Protein AF-A0A7R9Y0F3-F1 (afdb_monomer)

Organism: NCBI:txid156133

pLDDT: mean 78.37, std 24.11, range [32.94, 98.5]

Nearest PDB structures (foldseek):
  8glv-assembly1_Em  TM=6.074E-01  e=3.127E-03  Chlamydomonas reinhardtii
  8axj-assembly1_A  TM=8.998E-01  e=1.846E-02  Trypanosoma brucei brucei TREU927
  8c6j-assembly1_W  TM=9.358E-01  e=2.963E-02  Homo sapiens
  7sqc-assembly1_U1  TM=6.159E-01  e=7.160E-03  Chlamydomonas reinhardtii

Solvent-accessible surface area (backbone atoms only — not comparable to full-atom values): 17788 Å² total; per-residue (Å²): 136,86,56,50,92,68,49,73,68,56,51,45,63,70,47,21,74,41,62,81,57,34,72,45,78,48,71,80,53,28,80,76,38,75,47,55,86,80,46,45,67,59,45,41,61,51,26,41,44,31,45,31,41,70,85,44,70,43,95,69,50,65,48,73,64,24,51,52,29,36,50,51,40,28,74,76,70,70,43,27,40,16,30,44,25,62,35,78,51,51,63,65,62,38,37,63,72,54,40,53,57,50,53,63,35,48,57,54,45,78,30,30,32,43,31,44,58,53,58,15,68,28,55,71,43,86,63,38,68,38,53,51,46,44,59,31,79,66,44,46,27,51,64,92,38,74,58,50,72,66,58,38,54,52,15,41,52,52,50,50,52,53,51,50,52,51,50,54,52,51,52,51,53,51,52,54,51,51,51,51,53,59,56,53,61,66,72,68,75,73,73,72,86,73,87,71,81,82,78,87,74,88,80,79,83,86,87,83,90,81,83,91,84,85,87,86,82,88,71,94,74,82,91,82,78,84,87,78,81,91,80,88,80,87,86,88,82,89,82,89,79,89,80,88,80,88,85,86,88,81,88,83,89,79,90,84,82,89,79,88,82,90,80,84,87,81,91,82,81,88,85,82,87,81,88,86,82,87,135

Mean predicted aligned error: 14.89 Å

Foldseek 3Di:
DPQPPDDLVNVLVVCQLVQPAAEEECCPNHPVNVDCVVCVQVSCLQFVCHQYYNRDGRPRHQDPLLVVLQVVCCVQQVGGSSCLQADESAQSQAEQVNLVVNLVSNLSTLYAEYEHCHNYNNNVDPCPVLQSLCSNVNYQYYNNHGQDPVSNVVSVVVVVVVVVVVVVVVVVVVVVVVVVVVVVVVVPVPPDPPDDDDPDDDDDDDDDDDDDDDDDDDDDDDPDDDDDDDDDDDDDDDDDDDDDDDDDDDDDDDDDDDDDDDDDDDDDDDDDDDDDDDD

Radius of gyration: 31.55 Å; Cα contacts (8 Å, |Δi|>4): 255; chains: 1; bounding box: 70×78×97 Å

Secondary structure (DSSP, 8-state):
-------HHHHHHHHTT-TT--EE--TTTSGGGG-HHHHHHHHHHH-TT--EETTEEPSS---HHHHHHHHHHHHHH---GGGTTEEE-TTS---HHHHHHHHHHHTTS---EEE-STT-GGGGSTTHHHHHHHH-TT--EETTEEPPHHHHHHHHHHHHHHHHHHHHHHHHHHHHHHHHHHHHHHHTTT-----------------------------------------------------------------------------------------

Sequence (279 aa):
DNALACTPQELARALSGCAFLRVLNVRGAARWARHPSGYAPLLFALLPALDTIDGEANDRPLGADGWCAARYLHRNMRVSPNELAHLNLENKGIVGEDLFCVVCALTLLPVRSLRLRQGNPGAAIPAYRFHVIGTLLSLSSLDGRAVTADERANALRELESIRADARAFNARIAAKKEEIMAQGAGALGSSKPHGKKRRRMSMARLAGGIGSVMRRVSTPFVKARPKGTEGGLEPHAGGDSHGAKDGAPHSRASVGARGGAASASPLGEGGETRGWAQD

Structure (mmCIF, N/CA/C/O backbone):
data_AF-A0A7R9Y0F3-F1
#
_entry.id   AF-A0A7R9Y0F3-F1
#
loop_
_atom_site.group_PDB
_atom_site.id
_atom_site.type_symbol
_atom_site.label_atom_id
_atom_site.label_alt_id
_atom_site.label_comp_id
_atom_site.label_asym_id
_atom_site.label_entity_id
_atom_site.label_seq_id
_atom_site.pdbx_PDB_ins_code
_atom_site.Cartn_x
_atom_site.Cartn_y
_atom_site.Cartn_z
_atom_site.occupancy
_atom_site.B_iso_or_equiv
_atom_site.auth_seq_id
_atom_site.auth_comp_id
_atom_site.auth_asym_id
_atom_site.auth_atom_id
_atom_site.pdbx_PDB_model_num
ATOM 1 N N . ASP A 1 1 ? 12.613 -7.065 -38.215 1.00 56.72 1 ASP A N 1
ATOM 2 C CA . ASP A 1 1 ? 12.308 -5.757 -37.592 1.00 56.72 1 ASP A CA 1
ATOM 3 C C . ASP A 1 1 ? 10.901 -5.615 -37.003 1.00 56.72 1 ASP A C 1
ATOM 5 O O . ASP A 1 1 ? 10.352 -4.520 -36.998 1.00 56.72 1 ASP A O 1
ATOM 9 N N . ASN A 1 2 ? 10.339 -6.660 -36.385 1.00 54.62 2 ASN A N 1
ATOM 10 C CA . ASN A 1 2 ? 9.060 -6.552 -35.669 1.00 54.62 2 ASN A CA 1
ATOM 11 C C . ASN A 1 2 ? 9.306 -6.174 -34.204 1.00 54.62 2 ASN A C 1
ATOM 13 O O . ASN A 1 2 ? 9.081 -6.972 -33.299 1.00 54.62 2 ASN A O 1
ATOM 17 N N . ALA A 1 3 ? 9.840 -4.973 -33.971 1.00 67.88 3 ALA A N 1
ATOM 18 C CA . ALA A 1 3 ? 9.877 -4.425 -32.620 1.00 67.88 3 ALA A CA 1
ATOM 19 C C . ALA A 1 3 ? 8.432 -4.212 -32.151 1.00 67.88 3 ALA A C 1
ATOM 21 O O . ALA A 1 3 ? 7.637 -3.612 -32.875 1.00 67.88 3 ALA A O 1
ATOM 22 N N . LEU A 1 4 ? 8.094 -4.698 -30.955 1.00 66.94 4 LEU A N 1
ATOM 23 C CA . LEU A 1 4 ? 6.778 -4.468 -30.369 1.00 66.94 4 LEU A CA 1
ATOM 24 C C . LEU A 1 4 ? 6.520 -2.957 -30.305 1.00 66.94 4 LEU A C 1
ATOM 26 O O . LEU A 1 4 ? 7.306 -2.215 -29.715 1.00 66.94 4 LEU A O 1
ATOM 30 N N . ALA A 1 5 ? 5.400 -2.508 -30.874 1.00 86.50 5 ALA A N 1
ATOM 31 C CA . ALA A 1 5 ? 4.913 -1.129 -30.767 1.00 86.50 5 ALA A CA 1
ATOM 32 C C . ALA A 1 5 ? 4.332 -0.815 -29.369 1.00 86.50 5 ALA A C 1
ATOM 34 O O . ALA A 1 5 ? 3.522 0.090 -29.221 1.00 86.50 5 ALA A O 1
ATOM 35 N N . CYS A 1 6 ? 4.721 -1.594 -28.358 1.00 93.06 6 CYS A N 1
ATOM 36 C CA . CYS A 1 6 ? 4.239 -1.502 -26.990 1.00 93.06 6 CYS A CA 1
ATOM 37 C C . CYS A 1 6 ? 5.080 -0.480 -26.226 1.00 93.06 6 CYS A C 1
ATOM 39 O O . CYS A 1 6 ? 6.310 -0.531 -26.267 1.00 93.06 6 CYS A O 1
ATOM 41 N N . THR A 1 7 ? 4.431 0.438 -25.527 1.00 95.38 7 THR A N 1
ATOM 42 C CA . THR A 1 7 ? 5.055 1.380 -24.591 1.00 95.38 7 THR A CA 1
ATOM 43 C C . THR A 1 7 ? 5.369 0.701 -23.245 1.00 95.38 7 THR A C 1
ATOM 45 O O . THR A 1 7 ? 4.735 -0.297 -22.894 1.00 95.38 7 THR A O 1
ATOM 48 N N . PRO A 1 8 ? 6.302 1.229 -22.428 1.00 95.56 8 PRO A N 1
ATOM 49 C CA . PRO A 1 8 ? 6.553 0.696 -21.084 1.00 95.56 8 PRO A CA 1
ATOM 50 C C . PRO A 1 8 ? 5.294 0.628 -20.202 1.00 95.56 8 PRO A C 1
ATOM 52 O O . PRO A 1 8 ? 5.125 -0.304 -19.423 1.00 95.56 8 PRO A O 1
ATOM 55 N N . GLN A 1 9 ? 4.380 1.591 -20.340 1.00 96.00 9 GLN A N 1
ATOM 56 C CA . GLN A 1 9 ? 3.127 1.644 -19.586 1.00 96.00 9 GLN A CA 1
ATOM 57 C C . GLN A 1 9 ? 2.155 0.534 -20.002 1.00 96.00 9 GLN A C 1
ATOM 59 O O . GLN A 1 9 ? 1.486 -0.052 -19.152 1.00 96.00 9 GLN A O 1
ATOM 64 N N . GLU A 1 10 ? 2.071 0.235 -21.299 1.00 95.56 10 GLU A N 1
ATOM 65 C CA . GLU A 1 10 ? 1.267 -0.880 -21.809 1.00 95.56 10 GLU A CA 1
ATOM 66 C C . GLU A 1 10 ? 1.832 -2.222 -21.350 1.00 95.56 10 GLU A C 1
ATOM 68 O O . GLU A 1 10 ? 1.069 -3.086 -20.916 1.00 95.56 10 GLU A O 1
ATOM 73 N N . LEU A 1 11 ? 3.160 -2.366 -21.352 1.00 96.06 11 LEU A N 1
ATOM 74 C CA . LEU A 1 11 ? 3.820 -3.537 -20.790 1.00 96.06 11 LEU A CA 1
ATOM 75 C C . LEU A 1 11 ? 3.506 -3.681 -19.296 1.00 96.06 11 LEU A C 1
ATOM 77 O O . LEU A 1 11 ? 3.102 -4.755 -18.861 1.00 96.06 11 LEU A O 1
ATOM 81 N N . ALA A 1 12 ? 3.644 -2.611 -18.510 1.00 96.50 12 ALA A N 1
ATOM 82 C CA . ALA A 1 12 ? 3.329 -2.646 -17.085 1.00 96.50 12 ALA A CA 1
ATOM 83 C C . ALA A 1 12 ? 1.870 -3.045 -16.833 1.00 96.50 12 ALA A C 1
ATOM 85 O O . ALA A 1 12 ? 1.594 -3.874 -15.972 1.00 96.50 12 ALA A O 1
ATOM 86 N N . ARG A 1 13 ? 0.932 -2.527 -17.634 1.00 95.81 13 ARG A N 1
ATOM 87 C CA . ARG A 1 13 ? -0.478 -2.925 -17.564 1.00 95.81 13 ARG A CA 1
ATOM 88 C C . ARG A 1 13 ? -0.677 -4.409 -17.885 1.00 95.81 13 ARG A C 1
ATOM 90 O O . ARG A 1 13 ? -1.482 -5.058 -17.231 1.00 95.81 13 ARG A O 1
ATOM 97 N N . ALA A 1 14 ? 0.041 -4.950 -18.867 1.00 95.94 14 ALA A N 1
ATOM 98 C CA . ALA A 1 14 ? -0.033 -6.373 -19.198 1.00 95.94 14 ALA A CA 1
ATOM 99 C C . ALA A 1 14 ? 0.555 -7.263 -18.087 1.00 95.94 14 ALA A C 1
ATOM 101 O O . ALA A 1 14 ? 0.064 -8.364 -17.850 1.00 95.94 14 ALA A O 1
ATOM 102 N N . LEU A 1 15 ? 1.586 -6.780 -17.389 1.00 96.50 15 LEU A N 1
ATOM 103 C CA . LEU A 1 15 ? 2.290 -7.518 -16.339 1.00 96.50 15 LEU A CA 1
ATOM 104 C C . LEU A 1 15 ? 1.708 -7.314 -14.934 1.00 96.50 15 LEU A C 1
ATOM 106 O O . LEU A 1 15 ? 2.077 -8.051 -14.017 1.00 96.50 15 LEU A O 1
ATOM 110 N N . SER A 1 16 ? 0.797 -6.357 -14.732 1.00 95.94 16 SER A N 1
ATOM 111 C CA . SER A 1 16 ? 0.272 -6.039 -13.399 1.00 95.94 16 SER A CA 1
ATOM 112 C C . SER A 1 16 ? -0.415 -7.243 -12.751 1.00 95.94 16 SER A C 1
ATOM 114 O O . SER A 1 16 ? -0.255 -7.464 -11.554 1.00 95.94 16 SER A O 1
ATOM 116 N N . GLY A 1 17 ? -1.082 -8.095 -13.536 1.00 93.75 17 GLY A N 1
ATOM 117 C CA . GLY A 1 17 ? -1.729 -9.322 -13.055 1.00 93.75 17 GLY A CA 1
ATOM 118 C C . GLY A 1 17 ? -0.772 -10.470 -12.694 1.00 93.75 17 GLY A C 1
ATOM 119 O O . GLY A 1 17 ? -1.198 -11.476 -12.123 1.00 93.75 17 GLY A O 1
ATOM 120 N N . CYS A 1 18 ? 0.525 -10.357 -12.996 1.00 95.88 18 CYS A N 1
ATOM 121 C CA . CYS A 1 18 ? 1.502 -11.414 -12.744 1.00 95.88 18 CYS A CA 1
ATOM 122 C C . CYS A 1 18 ? 1.965 -11.396 -11.280 1.00 95.88 18 CYS A C 1
ATOM 124 O O . CYS A 1 18 ? 2.939 -10.729 -10.929 1.00 95.88 18 CYS A O 1
ATOM 126 N N . ALA A 1 19 ? 1.287 -12.166 -10.425 1.00 91.50 19 ALA A N 1
ATOM 127 C CA . ALA A 1 19 ? 1.454 -12.077 -8.972 1.00 91.50 19 ALA A CA 1
ATOM 128 C C . ALA A 1 19 ? 2.844 -12.468 -8.429 1.00 91.50 19 ALA A C 1
ATOM 130 O O . ALA A 1 19 ? 3.201 -12.085 -7.316 1.00 91.50 19 ALA A O 1
ATOM 131 N N . PHE A 1 20 ? 3.624 -13.229 -9.200 1.00 88.62 20 PHE A N 1
ATOM 132 C CA . PHE A 1 20 ? 4.937 -13.747 -8.795 1.00 88.62 20 PHE A CA 1
ATOM 133 C C . PHE A 1 20 ? 6.086 -13.210 -9.652 1.00 88.62 20 PHE A C 1
ATOM 135 O O . PHE A 1 20 ? 7.210 -13.704 -9.557 1.00 88.62 20 PHE A O 1
ATOM 142 N N . LEU A 1 21 ? 5.818 -12.216 -10.502 1.00 96.19 21 LEU A N 1
ATOM 143 C CA . LEU A 1 21 ? 6.856 -11.609 -11.320 1.00 96.19 21 LEU A CA 1
ATOM 144 C C . LEU A 1 21 ? 7.745 -10.730 -10.433 1.00 96.19 21 LEU A C 1
ATOM 146 O O . LEU A 1 21 ? 7.285 -9.716 -9.913 1.00 96.19 21 LEU A O 1
ATOM 150 N N . ARG A 1 22 ? 9.005 -11.146 -10.279 1.00 96.75 22 ARG A N 1
ATOM 151 C CA . ARG A 1 22 ? 10.046 -10.455 -9.493 1.00 96.75 22 ARG A CA 1
ATOM 152 C C . ARG A 1 22 ? 11.243 -10.023 -10.335 1.00 96.75 22 ARG A C 1
ATOM 154 O O . ARG A 1 22 ? 11.947 -9.086 -9.984 1.00 96.75 22 ARG A O 1
ATOM 161 N N . VAL A 1 23 ? 11.479 -10.716 -11.441 1.00 97.75 23 VAL A N 1
ATOM 162 C CA . VAL A 1 23 ? 12.580 -10.452 -12.365 1.00 97.75 23 VAL A CA 1
ATOM 163 C C . VAL A 1 23 ? 11.971 -10.273 -13.740 1.00 97.75 23 VAL A C 1
ATOM 165 O O . VAL A 1 23 ? 11.218 -11.136 -14.195 1.00 97.75 23 VAL A O 1
ATOM 168 N N . LEU A 1 24 ? 12.287 -9.160 -14.389 1.00 97.56 24 LEU A N 1
ATOM 169 C CA . LEU A 1 24 ? 11.845 -8.862 -15.742 1.00 97.56 24 LEU A CA 1
ATOM 170 C C . LEU A 1 24 ? 13.066 -8.649 -16.636 1.00 97.56 24 LEU A C 1
ATOM 172 O O . LEU A 1 24 ? 13.999 -7.941 -16.269 1.00 97.56 24 LEU A O 1
ATOM 176 N N . ASN A 1 25 ? 13.063 -9.268 -17.811 1.00 97.00 25 ASN A N 1
ATOM 177 C CA . ASN A 1 25 ? 14.073 -9.043 -18.837 1.00 97.00 25 ASN A CA 1
ATOM 178 C C . ASN A 1 25 ? 13.353 -8.680 -20.133 1.00 97.00 25 ASN A C 1
ATOM 180 O O . ASN A 1 25 ? 12.583 -9.486 -20.659 1.00 97.00 25 ASN A O 1
ATOM 184 N N . VAL A 1 26 ? 13.553 -7.450 -20.598 1.00 95.38 26 VAL A N 1
ATOM 185 C CA . VAL A 1 26 ? 12.956 -6.926 -21.831 1.00 95.38 26 VAL A CA 1
ATOM 186 C C . VAL A 1 26 ? 14.001 -6.437 -22.826 1.00 95.38 26 VAL A C 1
ATOM 188 O O . VAL A 1 26 ? 13.636 -5.926 -23.890 1.00 95.38 26 VAL A O 1
ATOM 191 N N . ARG A 1 27 ? 15.299 -6.621 -22.544 1.00 91.94 27 ARG A N 1
ATOM 192 C CA . ARG A 1 27 ? 16.377 -6.330 -23.499 1.00 91.94 27 ARG A CA 1
ATOM 193 C C . ARG A 1 27 ? 16.087 -6.987 -24.849 1.00 91.94 27 ARG A C 1
ATOM 195 O O . ARG A 1 27 ? 15.910 -8.194 -24.965 1.00 91.94 27 ARG A O 1
ATOM 202 N N . GLY A 1 28 ? 16.045 -6.161 -25.891 1.00 88.81 28 GLY A N 1
ATOM 203 C CA . GLY A 1 28 ? 15.788 -6.604 -27.264 1.00 88.81 28 GLY A CA 1
ATOM 204 C C . GLY A 1 28 ? 14.312 -6.797 -27.634 1.00 88.81 28 GLY A C 1
ATOM 205 O O . GLY A 1 28 ? 14.028 -6.962 -28.816 1.00 88.81 28 GLY A O 1
ATOM 206 N N . ALA A 1 29 ? 13.366 -6.702 -26.690 1.00 90.44 29 ALA A N 1
ATOM 207 C CA . ALA A 1 29 ? 11.934 -6.847 -26.982 1.00 90.44 29 ALA A CA 1
ATOM 208 C C . ALA A 1 29 ? 11.334 -5.615 -27.692 1.00 90.44 29 ALA A C 1
ATOM 210 O O . ALA A 1 29 ? 10.409 -5.731 -28.499 1.00 90.44 29 ALA A O 1
ATOM 211 N N . ALA A 1 30 ? 11.866 -4.423 -27.409 1.00 90.88 30 ALA A N 1
ATOM 212 C CA . ALA A 1 30 ? 11.401 -3.162 -27.980 1.00 90.88 30 ALA A CA 1
ATOM 213 C C . ALA A 1 30 ? 12.545 -2.152 -28.153 1.00 90.88 30 ALA A C 1
ATOM 215 O O . ALA A 1 30 ? 13.603 -2.264 -27.532 1.00 90.88 30 ALA A O 1
ATOM 216 N N . ARG A 1 31 ? 12.330 -1.120 -28.982 1.00 91.75 31 ARG A N 1
ATOM 217 C CA . ARG A 1 31 ? 13.341 -0.072 -29.234 1.00 91.75 31 ARG A CA 1
ATOM 218 C C . ARG A 1 31 ? 13.703 0.714 -27.971 1.00 91.75 31 ARG A C 1
ATOM 220 O O . ARG A 1 31 ? 14.873 1.030 -27.781 1.00 91.75 31 ARG A O 1
ATOM 227 N N . TRP A 1 32 ? 12.726 0.990 -27.107 1.00 93.38 32 TRP A N 1
ATOM 228 C CA . TRP A 1 32 ? 12.948 1.679 -25.833 1.00 93.38 32 TRP A CA 1
ATOM 229 C C . TRP A 1 32 ? 13.707 0.815 -24.814 1.00 93.38 32 TRP A C 1
ATOM 231 O O . TRP A 1 32 ? 14.359 1.356 -23.928 1.00 93.38 32 TRP A O 1
ATOM 241 N N . ALA A 1 33 ? 13.701 -0.515 -24.969 1.00 93.94 33 ALA A N 1
ATOM 242 C CA . ALA A 1 33 ? 14.319 -1.444 -24.024 1.00 93.94 33 ALA A CA 1
ATOM 243 C C . ALA A 1 33 ? 15.857 -1.541 -24.144 1.00 93.94 33 ALA A C 1
ATOM 245 O O . ALA A 1 33 ? 16.490 -2.331 -23.446 1.00 93.94 33 ALA A O 1
ATOM 246 N N . ARG A 1 34 ? 16.475 -0.743 -25.029 1.00 93.38 34 ARG A N 1
ATOM 247 C CA . ARG A 1 34 ? 17.935 -0.712 -25.247 1.00 93.38 34 ARG A CA 1
ATOM 248 C C . ARG A 1 34 ? 18.712 -0.151 -24.056 1.00 93.38 34 ARG A C 1
ATOM 250 O O . ARG A 1 34 ? 19.843 -0.568 -23.832 1.00 93.38 34 ARG A O 1
ATOM 257 N N . HIS A 1 35 ? 18.111 0.772 -23.307 1.00 94.31 35 HIS A N 1
ATOM 258 C CA . HIS A 1 35 ? 18.758 1.466 -22.193 1.00 94.31 35 HIS A CA 1
ATOM 259 C C . HIS A 1 35 ? 17.901 1.349 -20.924 1.00 94.31 35 HIS A C 1
ATOM 261 O O . HIS A 1 35 ? 16.961 2.131 -20.768 1.00 94.31 35 HIS A O 1
ATOM 267 N N . PRO A 1 36 ? 18.202 0.385 -20.027 1.00 94.62 36 PRO A N 1
ATOM 268 C CA . PRO A 1 36 ? 17.454 0.152 -18.787 1.00 94.62 36 PRO A CA 1
ATOM 269 C C . PRO A 1 36 ? 17.219 1.405 -17.945 1.00 94.62 36 PRO A C 1
ATOM 271 O O . PRO A 1 36 ? 16.103 1.637 -17.486 1.00 94.62 36 PRO A O 1
ATOM 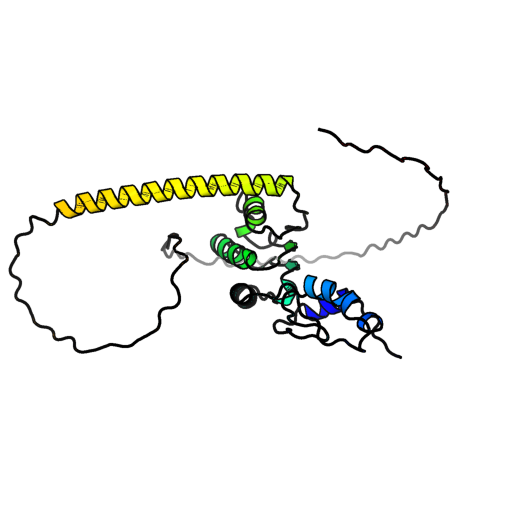274 N N . SER A 1 37 ? 18.223 2.278 -17.842 1.00 95.25 37 SER A N 1
ATOM 275 C CA . SER A 1 37 ? 18.155 3.528 -17.077 1.00 95.25 37 SER A CA 1
ATOM 276 C C . SER A 1 37 ? 17.009 4.465 -17.481 1.00 95.25 37 SER A C 1
ATOM 278 O O . SER A 1 37 ? 16.528 5.230 -16.648 1.00 95.25 37 SER A O 1
ATOM 280 N N . GLY A 1 38 ? 16.535 4.404 -18.731 1.00 94.62 38 GLY A N 1
ATOM 281 C CA . GLY A 1 38 ? 15.452 5.262 -19.215 1.00 94.62 38 GLY A CA 1
ATOM 282 C C . GLY A 1 38 ? 14.045 4.803 -18.819 1.00 94.62 38 GLY A C 1
ATOM 283 O O . GLY A 1 38 ? 13.140 5.630 -18.741 1.00 94.62 38 GLY A O 1
ATOM 284 N N . TYR A 1 39 ? 13.834 3.505 -18.576 1.00 95.75 39 TYR A N 1
ATOM 285 C CA . TYR A 1 39 ? 12.494 2.943 -18.337 1.00 95.75 39 TYR A CA 1
ATOM 286 C C . TYR A 1 39 ? 12.363 2.158 -17.033 1.00 95.75 39 TYR A C 1
ATOM 288 O O . TYR A 1 39 ? 11.247 2.032 -16.531 1.00 95.75 39 TYR A O 1
ATOM 296 N N . ALA A 1 40 ? 13.454 1.635 -16.469 1.00 97.25 40 ALA A N 1
ATOM 297 C CA . ALA A 1 40 ? 13.409 0.842 -15.245 1.00 97.25 40 ALA A CA 1
ATOM 298 C C . ALA A 1 40 ? 12.787 1.618 -14.067 1.00 97.25 40 ALA A C 1
ATOM 300 O O . ALA A 1 40 ? 11.878 1.066 -13.449 1.00 97.25 40 ALA A O 1
ATOM 301 N N . PRO A 1 41 ? 13.119 2.906 -13.807 1.00 97.38 41 PRO A N 1
ATOM 302 C CA . PRO A 1 41 ? 12.472 3.667 -12.732 1.00 97.38 41 PRO A CA 1
ATOM 303 C C . PRO A 1 41 ? 10.953 3.788 -12.907 1.00 97.38 41 PRO A C 1
ATOM 305 O O . PRO A 1 41 ? 10.194 3.686 -11.943 1.00 97.38 41 PRO A O 1
ATOM 308 N N . LEU A 1 42 ? 10.496 3.963 -14.152 1.00 96.56 42 LEU A N 1
ATOM 309 C CA . LEU A 1 42 ? 9.074 4.014 -14.481 1.00 96.56 42 LEU A CA 1
ATOM 310 C C . LEU A 1 42 ? 8.405 2.656 -14.237 1.00 96.56 42 LEU A C 1
ATOM 312 O O . LEU A 1 42 ? 7.340 2.600 -13.628 1.00 96.56 42 LEU A O 1
ATOM 316 N N . LEU A 1 43 ? 9.021 1.564 -14.692 1.00 97.31 43 LEU A N 1
ATOM 317 C CA . LEU A 1 43 ? 8.478 0.224 -14.494 1.00 97.31 43 LEU A CA 1
ATOM 318 C C . LEU A 1 43 ? 8.472 -0.183 -13.019 1.00 97.31 43 LEU A C 1
ATOM 320 O O . LEU A 1 43 ? 7.469 -0.729 -12.583 1.00 97.31 43 LEU A O 1
ATOM 324 N N . PHE A 1 44 ? 9.499 0.134 -12.226 1.00 97.69 44 PHE A N 1
ATOM 325 C CA . PHE A 1 44 ? 9.485 -0.105 -10.777 1.00 97.69 44 PHE A CA 1
ATOM 326 C C . PHE A 1 44 ? 8.407 0.709 -10.056 1.00 97.69 44 PHE A C 1
ATOM 328 O O . PHE A 1 44 ? 7.777 0.212 -9.124 1.00 97.69 44 PHE A O 1
ATOM 335 N N . ALA A 1 45 ? 8.141 1.941 -10.503 1.00 96.00 45 ALA A N 1
ATOM 336 C CA . ALA A 1 45 ? 7.049 2.744 -9.958 1.00 96.00 45 ALA A CA 1
ATOM 337 C C . ALA A 1 45 ? 5.663 2.144 -10.260 1.00 96.00 45 ALA A C 1
ATOM 339 O O . ALA A 1 45 ? 4.748 2.285 -9.447 1.00 96.00 45 ALA A O 1
ATOM 340 N N . LEU A 1 46 ? 5.505 1.481 -11.412 1.00 96.31 46 LEU A N 1
ATOM 341 C CA . LEU A 1 46 ? 4.254 0.842 -11.834 1.00 96.31 46 LEU A CA 1
ATOM 342 C C . LEU A 1 46 ? 4.104 -0.600 -11.321 1.00 96.31 46 LEU A C 1
ATOM 344 O O . LEU A 1 46 ? 2.983 -1.034 -11.076 1.00 96.31 46 LEU A O 1
ATOM 348 N N . LEU A 1 47 ? 5.213 -1.322 -11.149 1.00 97.19 47 LEU A N 1
ATOM 349 C CA . LEU A 1 47 ? 5.304 -2.736 -10.772 1.00 97.19 47 LEU A CA 1
ATOM 350 C C . LEU A 1 47 ? 6.178 -2.875 -9.511 1.00 97.19 47 LEU A C 1
ATOM 352 O O . LEU A 1 47 ? 7.316 -3.347 -9.575 1.00 97.19 47 LEU A O 1
ATOM 356 N N . PRO A 1 48 ? 5.673 -2.450 -8.342 1.00 96.19 48 PRO A N 1
ATOM 357 C CA . PRO A 1 48 ? 6.483 -2.301 -7.132 1.00 96.19 48 PRO A CA 1
ATOM 358 C C . PRO A 1 48 ? 7.005 -3.619 -6.542 1.00 96.19 48 PRO A C 1
ATOM 360 O O . PRO A 1 48 ? 7.870 -3.583 -5.670 1.00 96.19 48 PRO A O 1
ATOM 363 N N . ALA A 1 49 ? 6.488 -4.772 -6.977 1.00 96.75 49 ALA A N 1
ATOM 364 C CA . ALA A 1 49 ? 6.955 -6.082 -6.526 1.00 96.75 49 ALA A CA 1
ATOM 365 C C . ALA A 1 49 ? 8.095 -6.661 -7.385 1.00 96.75 49 ALA A C 1
ATOM 367 O O . ALA A 1 49 ? 8.602 -7.740 -7.068 1.00 96.75 49 ALA A O 1
ATOM 368 N N . LEU A 1 50 ? 8.513 -5.960 -8.447 1.00 97.62 50 LEU A N 1
ATOM 369 C CA . LEU A 1 50 ? 9.733 -6.292 -9.174 1.00 97.62 50 LEU A CA 1
ATOM 370 C C . LEU A 1 50 ? 10.961 -5.983 -8.317 1.00 97.62 50 LEU A C 1
ATOM 372 O O . LEU A 1 50 ? 11.103 -4.884 -7.789 1.00 97.62 50 LEU A O 1
ATOM 376 N N . ASP A 1 51 ? 11.878 -6.939 -8.244 1.00 97.69 51 ASP A N 1
ATOM 377 C CA . ASP A 1 51 ? 13.185 -6.763 -7.620 1.00 97.69 51 ASP A CA 1
ATOM 378 C C . ASP A 1 51 ? 14.220 -6.292 -8.638 1.00 97.69 51 ASP A C 1
ATOM 380 O O . ASP A 1 51 ? 15.092 -5.496 -8.300 1.00 97.69 51 ASP A O 1
ATOM 384 N N . THR A 1 52 ? 14.145 -6.791 -9.879 1.00 98.19 52 THR A N 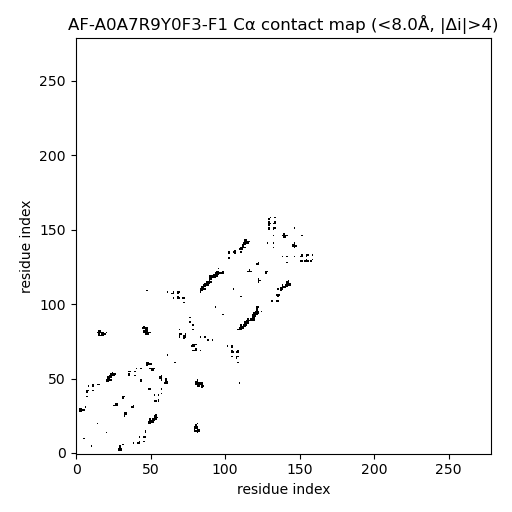1
ATOM 385 C CA . THR A 1 52 ? 15.120 -6.460 -10.927 1.00 98.19 52 THR A CA 1
ATOM 386 C C . THR A 1 52 ? 14.493 -6.343 -12.315 1.00 98.19 52 THR A C 1
ATOM 388 O O . THR A 1 52 ? 13.558 -7.075 -12.657 1.00 98.19 52 THR A O 1
ATOM 391 N N . ILE A 1 53 ? 15.037 -5.429 -13.123 1.00 98.00 53 ILE A N 1
ATOM 392 C CA . ILE A 1 53 ? 14.684 -5.219 -14.531 1.00 98.00 53 ILE A CA 1
ATOM 393 C C . ILE A 1 53 ? 15.976 -5.152 -15.335 1.00 98.00 53 ILE A C 1
ATOM 395 O O . ILE A 1 53 ? 16.766 -4.231 -15.163 1.00 98.00 53 ILE A O 1
ATOM 399 N N . ASP A 1 54 ? 16.214 -6.128 -16.209 1.00 97.00 54 ASP A N 1
ATOM 400 C CA . ASP A 1 54 ? 17.380 -6.138 -17.102 1.00 97.00 54 ASP A CA 1
ATOM 401 C C . ASP A 1 54 ? 18.729 -5.976 -16.374 1.00 97.00 54 ASP A C 1
ATOM 403 O O . ASP A 1 54 ? 19.681 -5.411 -16.918 1.00 97.00 54 ASP A O 1
ATOM 407 N N . GLY A 1 55 ? 18.801 -6.489 -15.143 1.00 96.69 55 GLY A N 1
ATOM 408 C CA . GLY A 1 55 ? 19.959 -6.397 -14.250 1.00 96.69 55 GLY A CA 1
ATOM 409 C C . GLY A 1 55 ? 19.991 -5.153 -13.354 1.00 96.69 55 GLY A C 1
ATOM 410 O O . GLY A 1 55 ? 20.766 -5.147 -12.403 1.00 96.69 55 GLY A O 1
ATOM 411 N N . GLU A 1 56 ? 19.148 -4.147 -13.600 1.00 97.50 56 GLU A N 1
ATOM 412 C CA . GLU A 1 56 ? 18.962 -3.005 -12.694 1.00 97.50 56 GLU A CA 1
ATOM 413 C C . GLU A 1 56 ? 18.156 -3.444 -11.471 1.00 97.50 56 GLU A C 1
ATOM 415 O O . GLU A 1 56 ? 17.145 -4.139 -11.611 1.00 97.50 56 GLU A O 1
ATOM 420 N N . ALA A 1 57 ? 18.589 -3.044 -10.277 1.00 97.94 57 ALA A N 1
ATOM 421 C CA . ALA A 1 57 ? 17.883 -3.331 -9.033 1.00 97.94 57 ALA A CA 1
ATOM 422 C C . ALA A 1 57 ? 16.794 -2.285 -8.763 1.00 97.94 57 ALA A C 1
ATOM 424 O O . ALA A 1 57 ? 16.953 -1.109 -9.080 1.00 97.94 57 ALA A O 1
ATOM 425 N N . ASN A 1 58 ? 15.691 -2.707 -8.146 1.00 97.56 58 ASN A N 1
ATOM 426 C CA . ASN A 1 58 ? 14.694 -1.783 -7.624 1.00 97.56 58 ASN A CA 1
ATOM 427 C C . ASN A 1 58 ? 15.279 -1.034 -6.420 1.00 97.56 58 ASN A C 1
ATOM 429 O O . ASN A 1 58 ? 15.684 -1.665 -5.445 1.00 97.56 58 ASN A O 1
ATOM 433 N N . ASP A 1 59 ? 15.259 0.299 -6.447 1.00 97.12 59 ASP A N 1
ATOM 434 C CA . ASP A 1 59 ? 15.718 1.141 -5.333 1.00 97.12 59 ASP A CA 1
ATOM 435 C C . ASP A 1 59 ? 14.887 0.953 -4.054 1.00 97.12 59 ASP A C 1
ATOM 437 O O . ASP A 1 59 ? 15.322 1.287 -2.950 1.00 97.12 59 ASP A O 1
ATOM 441 N N . ARG A 1 60 ? 13.642 0.481 -4.195 1.00 95.62 60 ARG A N 1
ATOM 442 C CA . ARG A 1 60 ? 12.677 0.341 -3.098 1.00 95.62 60 ARG A CA 1
ATOM 443 C C . ARG A 1 60 ? 11.964 -1.009 -3.176 1.00 95.62 60 ARG A C 1
ATOM 445 O O . ARG A 1 60 ? 10.751 -1.040 -3.405 1.00 95.62 60 ARG A O 1
ATOM 452 N N . PRO A 1 61 ? 12.688 -2.125 -2.985 1.00 96.31 61 PRO A N 1
ATOM 453 C CA . PRO A 1 61 ? 12.080 -3.444 -3.017 1.00 96.31 61 PRO A CA 1
ATOM 454 C C . PRO A 1 61 ? 11.132 -3.614 -1.825 1.00 96.31 61 PRO A C 1
ATOM 456 O O . PRO A 1 61 ? 11.314 -3.013 -0.760 1.00 96.31 61 PRO A O 1
ATOM 459 N N . LEU A 1 62 ? 10.120 -4.467 -1.980 1.00 96.00 62 LEU A N 1
ATOM 460 C CA . LEU A 1 62 ? 9.234 -4.803 -0.870 1.00 96.00 62 LEU A CA 1
ATOM 461 C C . LEU A 1 62 ? 10.012 -5.564 0.212 1.00 96.00 62 LEU A C 1
ATOM 463 O O . LEU A 1 62 ? 10.567 -6.637 -0.031 1.00 96.00 62 LEU A O 1
ATOM 467 N N . GLY A 1 63 ? 10.012 -5.026 1.433 1.00 96.44 63 GLY A N 1
ATOM 468 C CA . GLY A 1 63 ? 10.533 -5.721 2.610 1.00 96.44 63 GLY A CA 1
ATOM 469 C C . GLY A 1 63 ? 9.685 -6.940 2.995 1.00 96.44 63 GLY A C 1
ATOM 470 O O . GLY A 1 63 ? 8.606 -7.173 2.446 1.00 96.44 63 GLY A O 1
ATOM 471 N N . ALA A 1 64 ? 10.144 -7.710 3.985 1.00 96.56 64 ALA A N 1
ATOM 472 C CA . ALA A 1 64 ? 9.443 -8.912 4.453 1.00 96.56 64 ALA A CA 1
ATOM 473 C C . ALA A 1 64 ? 7.989 -8.626 4.879 1.00 96.56 64 ALA A C 1
ATOM 475 O O . ALA A 1 64 ? 7.072 -9.351 4.485 1.00 96.56 64 ALA A O 1
ATOM 476 N N . ASP A 1 65 ? 7.769 -7.534 5.615 1.00 97.31 65 ASP A N 1
ATOM 477 C CA . ASP A 1 65 ? 6.435 -7.112 6.055 1.00 97.31 65 ASP A CA 1
ATOM 478 C C . ASP A 1 65 ? 5.556 -6.672 4.877 1.00 97.31 65 ASP A C 1
ATOM 480 O O . ASP A 1 65 ? 4.381 -7.037 4.810 1.00 97.31 65 ASP A O 1
ATOM 484 N N . GLY A 1 66 ? 6.141 -5.979 3.894 1.00 96.56 66 GLY A N 1
ATOM 485 C CA . GLY A 1 66 ? 5.467 -5.623 2.644 1.00 96.56 66 GLY A CA 1
ATOM 486 C C . GLY A 1 66 ? 5.017 -6.863 1.868 1.00 96.56 66 GLY A C 1
ATOM 487 O O . GLY A 1 66 ? 3.871 -6.943 1.433 1.00 96.56 66 GLY A O 1
ATOM 488 N N . TRP A 1 67 ? 5.856 -7.897 1.779 1.00 96.50 67 TRP A N 1
ATOM 489 C CA . TRP A 1 67 ? 5.472 -9.178 1.175 1.00 96.50 67 TRP A CA 1
ATOM 490 C C . TRP A 1 67 ? 4.382 -9.917 1.960 1.00 96.50 67 TRP A C 1
ATOM 492 O O . TRP A 1 67 ? 3.530 -10.586 1.368 1.00 96.50 67 TRP A O 1
ATOM 502 N N . CYS A 1 68 ? 4.375 -9.825 3.289 1.00 97.31 68 CYS A N 1
ATOM 503 C CA . CYS A 1 68 ? 3.282 -10.352 4.107 1.00 97.31 68 CYS A CA 1
ATOM 504 C C . CYS A 1 68 ? 1.963 -9.622 3.818 1.00 97.31 68 CYS A C 1
ATOM 506 O O . CYS A 1 68 ? 0.951 -10.283 3.569 1.00 97.31 68 CYS A O 1
ATOM 508 N N . ALA A 1 69 ? 1.984 -8.290 3.761 1.00 97.44 69 ALA A N 1
ATOM 509 C CA . ALA A 1 69 ? 0.823 -7.473 3.414 1.00 97.44 69 ALA A CA 1
ATOM 510 C C . ALA A 1 69 ? 0.324 -7.741 1.983 1.00 97.44 69 ALA A C 1
ATOM 512 O O . ALA A 1 69 ? -0.871 -7.954 1.769 1.00 97.44 69 ALA A O 1
ATOM 513 N N . ALA A 1 70 ? 1.229 -7.831 1.007 1.00 97.00 70 ALA A N 1
ATOM 514 C CA . ALA A 1 70 ? 0.893 -8.149 -0.378 1.00 97.00 70 ALA A CA 1
ATOM 515 C C . ALA A 1 70 ? 0.238 -9.536 -0.501 1.00 97.00 70 ALA A C 1
ATOM 517 O O . ALA A 1 70 ? -0.786 -9.684 -1.165 1.00 97.00 70 ALA A O 1
ATOM 518 N N . ARG A 1 71 ? 0.762 -10.553 0.201 1.00 96.44 71 ARG A N 1
ATOM 519 C CA . ARG A 1 71 ? 0.148 -11.893 0.249 1.00 96.44 71 ARG A CA 1
ATOM 520 C C . ARG A 1 71 ? -1.224 -11.887 0.914 1.00 96.44 71 ARG A C 1
ATOM 522 O O . ARG A 1 71 ? -2.119 -12.590 0.446 1.00 96.44 71 ARG A O 1
ATOM 529 N N . TYR A 1 72 ? -1.403 -11.101 1.975 1.00 97.25 72 TYR A N 1
ATOM 530 C CA . TYR A 1 72 ? -2.706 -10.913 2.609 1.00 97.25 72 TYR A CA 1
ATOM 531 C C . TYR A 1 72 ? -3.729 -10.344 1.613 1.00 97.25 72 TYR A C 1
ATOM 533 O O . TYR A 1 72 ? -4.809 -10.918 1.457 1.00 97.25 72 TYR A O 1
ATOM 541 N N . LEU A 1 73 ? -3.382 -9.280 0.883 1.00 97.25 73 LEU A N 1
ATOM 542 C CA . LEU A 1 73 ? -4.267 -8.690 -0.127 1.00 97.25 73 LEU A CA 1
ATOM 543 C C . LEU A 1 73 ? -4.512 -9.636 -1.306 1.00 97.25 73 LEU A C 1
ATOM 545 O O . LEU A 1 73 ? -5.642 -9.751 -1.776 1.00 97.25 73 LEU A O 1
ATOM 549 N N . HIS A 1 74 ? -3.495 -10.371 -1.749 1.00 96.62 74 HIS A N 1
ATOM 550 C CA . HIS A 1 74 ? -3.652 -11.354 -2.815 1.00 96.62 74 HIS A CA 1
ATOM 551 C C . HIS A 1 74 ? -4.632 -12.466 -2.432 1.00 96.62 74 HIS A C 1
ATOM 553 O O . HIS A 1 74 ? -5.546 -12.792 -3.192 1.00 96.62 74 HIS A O 1
ATOM 559 N N . ARG A 1 75 ? -4.487 -13.020 -1.224 1.00 96.88 75 ARG A N 1
ATOM 560 C CA . ARG A 1 75 ? -5.332 -14.113 -0.733 1.00 96.88 75 ARG A CA 1
ATOM 561 C C . ARG A 1 75 ? -6.784 -13.684 -0.534 1.00 96.88 75 ARG A C 1
ATOM 563 O O . ARG A 1 75 ? -7.677 -14.436 -0.912 1.00 96.88 75 ARG A O 1
ATOM 570 N N . ASN A 1 76 ? -7.009 -12.514 0.062 1.00 96.88 76 ASN A N 1
ATOM 571 C CA . ASN A 1 76 ? -8.349 -12.085 0.470 1.00 96.88 76 ASN A CA 1
ATOM 572 C C . ASN A 1 76 ? -9.061 -11.244 -0.599 1.00 96.88 76 ASN A C 1
ATOM 574 O O . ASN A 1 76 ? -10.267 -11.369 -0.765 1.00 96.88 76 ASN A O 1
ATOM 578 N N . MET A 1 77 ? -8.321 -10.429 -1.358 1.00 96.56 77 MET A N 1
ATOM 579 C CA . MET A 1 77 ? -8.886 -9.451 -2.300 1.00 96.56 77 MET A CA 1
ATOM 580 C C . MET A 1 77 ? -8.546 -9.738 -3.766 1.00 96.56 77 MET A C 1
ATOM 582 O O . MET A 1 77 ? -9.050 -9.041 -4.649 1.00 96.56 77 MET A O 1
ATOM 586 N N . ARG A 1 78 ? -7.738 -10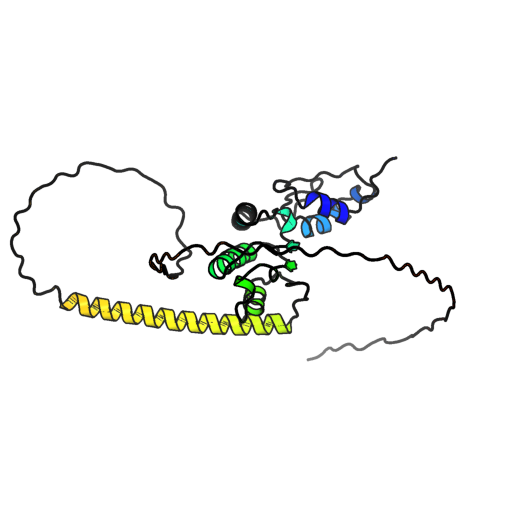.773 -4.048 1.00 96.19 78 ARG A N 1
ATOM 587 C CA . ARG A 1 78 ? -7.259 -11.127 -5.401 1.00 96.19 78 ARG A CA 1
ATOM 588 C C . ARG A 1 78 ? -6.478 -10.003 -6.083 1.00 96.19 78 ARG A C 1
ATOM 590 O O . ARG A 1 78 ? -6.524 -9.870 -7.296 1.00 96.19 78 ARG A O 1
ATOM 597 N N . VAL A 1 79 ? -5.767 -9.210 -5.289 1.00 96.38 79 VAL A N 1
ATOM 598 C CA . VAL A 1 79 ? -4.889 -8.140 -5.770 1.00 96.38 79 VAL A CA 1
ATOM 599 C C . VAL A 1 79 ? -3.507 -8.706 -6.068 1.00 96.38 79 VAL A C 1
ATOM 601 O O . VAL A 1 79 ? -2.953 -9.460 -5.265 1.00 96.38 79 VAL A O 1
ATOM 604 N N . SER A 1 80 ? -2.931 -8.357 -7.211 1.00 96.88 80 SER A N 1
ATOM 605 C CA . SER A 1 80 ? -1.550 -8.724 -7.518 1.00 96.88 80 SER A CA 1
ATOM 606 C C . SER A 1 80 ? -0.554 -7.806 -6.786 1.00 96.88 80 SER A C 1
ATOM 608 O O . SER A 1 80 ? -0.779 -6.597 -6.710 1.00 96.88 80 SER A O 1
ATOM 610 N N . PRO A 1 81 ? 0.593 -8.315 -6.295 1.00 96.81 81 PRO A N 1
ATOM 611 C CA . PRO A 1 81 ? 1.693 -7.483 -5.797 1.00 96.81 81 PRO A CA 1
ATOM 612 C C . PRO A 1 81 ? 2.189 -6.420 -6.793 1.00 96.81 81 PRO A C 1
ATOM 614 O O . PRO A 1 81 ? 2.724 -5.390 -6.391 1.00 96.81 81 PRO A O 1
ATOM 617 N N . ASN A 1 82 ? 1.976 -6.629 -8.092 1.00 96.88 82 ASN A N 1
ATOM 618 C CA . ASN A 1 82 ? 2.327 -5.659 -9.126 1.00 96.88 82 ASN A CA 1
ATOM 619 C C . ASN A 1 82 ? 1.230 -4.609 -9.394 1.00 96.88 82 ASN A C 1
ATOM 621 O O . ASN A 1 82 ? 1.465 -3.662 -10.130 1.00 96.88 82 ASN A O 1
ATOM 625 N N . GLU A 1 83 ? 0.060 -4.714 -8.759 1.00 96.38 83 GLU A N 1
ATOM 626 C CA . GLU A 1 83 ? -1.013 -3.704 -8.811 1.00 96.38 83 GLU A CA 1
ATOM 627 C C . GLU A 1 83 ? -0.958 -2.723 -7.629 1.00 96.38 83 GLU A C 1
ATOM 629 O O . GLU A 1 83 ? -1.751 -1.788 -7.554 1.00 96.38 83 GLU A O 1
ATOM 634 N N . LEU A 1 84 ? -0.022 -2.905 -6.689 1.00 96.31 84 LEU A N 1
ATOM 635 C CA . LEU A 1 84 ? -0.026 -2.202 -5.399 1.00 96.31 84 LEU A CA 1
ATOM 636 C C . LEU A 1 84 ? 0.092 -0.676 -5.500 1.00 96.31 84 LEU A C 1
ATOM 638 O O . LEU A 1 84 ? -0.356 0.018 -4.590 1.00 96.31 84 LEU A O 1
ATOM 642 N N . ALA A 1 85 ? 0.655 -0.141 -6.586 1.00 96.06 85 ALA A N 1
ATOM 643 C CA . ALA A 1 85 ? 0.704 1.302 -6.816 1.00 96.06 85 ALA A CA 1
ATOM 644 C C . ALA A 1 85 ? -0.690 1.892 -7.116 1.00 96.06 85 ALA A C 1
ATOM 646 O O . ALA A 1 85 ? -1.007 3.001 -6.673 1.00 96.06 85 ALA A O 1
ATOM 647 N N . HIS A 1 86 ? -1.531 1.142 -7.834 1.00 96.94 86 HIS A N 1
ATOM 648 C CA . HIS A 1 86 ? -2.839 1.567 -8.332 1.00 96.94 86 HIS A CA 1
ATOM 649 C C . HIS A 1 86 ? -3.892 0.504 -8.015 1.00 96.94 86 HIS A C 1
ATOM 651 O O . HIS A 1 86 ? -4.235 -0.336 -8.844 1.00 96.94 86 HIS A O 1
ATOM 657 N N . LEU A 1 87 ? -4.415 0.559 -6.794 1.00 97.00 87 LEU A N 1
ATOM 658 C CA . LEU A 1 87 ? -5.306 -0.459 -6.265 1.00 97.00 87 LEU A CA 1
ATOM 659 C C . LEU A 1 87 ? -6.767 -0.161 -6.566 1.00 97.00 87 LEU A C 1
ATOM 661 O O . LEU A 1 87 ? -7.290 0.897 -6.207 1.00 97.00 87 LEU A O 1
ATOM 665 N N . ASN A 1 88 ? -7.445 -1.153 -7.142 1.00 97.25 88 ASN A N 1
ATOM 666 C CA . ASN A 1 88 ? -8.897 -1.189 -7.198 1.00 97.25 88 ASN A CA 1
ATOM 667 C C . ASN A 1 88 ? -9.441 -2.258 -6.240 1.00 97.25 88 ASN A C 1
ATOM 669 O O . ASN A 1 88 ? -9.306 -3.458 -6.476 1.00 97.25 88 ASN A O 1
ATOM 673 N N . LEU A 1 89 ? -10.062 -1.801 -5.155 1.00 97.75 89 LEU A N 1
ATOM 674 C CA . LEU A 1 89 ? -10.743 -2.622 -4.159 1.00 97.75 89 LEU A CA 1
ATOM 675 C C . LEU A 1 89 ? -12.268 -2.457 -4.218 1.00 97.75 89 LEU A C 1
ATOM 677 O O . LEU A 1 89 ? -12.948 -2.842 -3.273 1.00 97.75 89 LEU A O 1
ATOM 681 N N . GLU A 1 90 ? -12.829 -1.892 -5.287 1.00 97.88 90 GLU A N 1
ATOM 682 C CA . GLU A 1 90 ? -14.279 -1.778 -5.464 1.00 97.88 90 GLU A CA 1
ATOM 683 C C . GLU A 1 90 ? -14.944 -3.164 -5.511 1.00 97.88 90 GLU A C 1
ATOM 685 O O . GLU A 1 90 ? -14.384 -4.135 -6.027 1.00 97.88 90 GLU A O 1
ATOM 690 N N . ASN A 1 91 ? -16.167 -3.248 -4.983 1.00 97.62 91 ASN A N 1
ATOM 691 C CA . ASN A 1 91 ? -17.003 -4.452 -4.980 1.00 97.62 91 ASN A CA 1
ATOM 692 C C . ASN A 1 91 ? -16.350 -5.666 -4.296 1.00 97.62 91 ASN A C 1
ATOM 694 O O . ASN A 1 91 ? -16.590 -6.810 -4.679 1.00 97.62 91 ASN A O 1
ATOM 698 N N . LYS A 1 92 ? -15.515 -5.424 -3.279 1.00 97.50 92 LYS A N 1
ATOM 699 C CA . LYS A 1 92 ? -14.884 -6.479 -2.472 1.00 97.50 92 LYS A CA 1
ATOM 700 C C . LYS A 1 92 ? -15.679 -6.824 -1.211 1.00 97.50 92 LYS A C 1
ATOM 702 O O . LYS A 1 92 ? -15.284 -7.735 -0.492 1.00 97.50 92 LYS A O 1
ATOM 707 N N . GLY A 1 93 ? -16.790 -6.130 -0.950 1.00 97.19 93 GLY A N 1
ATOM 708 C CA . GLY A 1 93 ? -17.646 -6.383 0.209 1.00 97.19 93 GLY A CA 1
ATOM 709 C C . GLY A 1 93 ? -16.968 -6.074 1.545 1.00 97.19 93 GLY A C 1
ATOM 710 O O . GLY A 1 93 ? -17.305 -6.685 2.551 1.00 97.19 93 GLY A O 1
ATOM 711 N N . ILE A 1 94 ? -16.005 -5.148 1.566 1.00 97.38 94 ILE A N 1
ATOM 712 C CA . ILE A 1 94 ? -15.212 -4.827 2.758 1.00 97.38 94 ILE A CA 1
ATOM 713 C C . ILE A 1 94 ? -16.107 -4.136 3.793 1.00 97.38 94 ILE A C 1
ATOM 715 O O . ILE A 1 94 ? -16.616 -3.037 3.548 1.00 97.38 94 ILE A O 1
ATOM 719 N N . VAL A 1 95 ? -16.284 -4.767 4.955 1.00 95.94 95 VAL A N 1
ATOM 720 C CA . VAL A 1 95 ? -17.028 -4.223 6.105 1.00 95.94 95 VAL A CA 1
ATOM 721 C C . VAL A 1 95 ? -16.098 -3.499 7.087 1.00 95.94 95 VAL A C 1
ATOM 723 O O . VAL A 1 95 ? -14.887 -3.475 6.895 1.00 95.94 95 VAL A O 1
ATOM 726 N N . GLY A 1 96 ? -16.646 -2.867 8.129 1.00 90.81 96 GLY A N 1
ATOM 727 C CA . GLY A 1 96 ? -15.890 -1.968 9.017 1.00 90.81 96 GLY A CA 1
ATOM 728 C C . GLY A 1 96 ? -14.641 -2.582 9.668 1.00 90.81 96 GLY A C 1
ATOM 729 O O . GLY A 1 96 ? -13.581 -1.963 9.642 1.00 90.81 96 GLY A O 1
ATOM 730 N N . GLU A 1 97 ? -14.733 -3.799 10.209 1.00 91.94 97 GLU A N 1
ATOM 731 C CA . GLU A 1 97 ? -13.581 -4.477 10.830 1.00 91.94 97 GLU A CA 1
ATOM 732 C C . GLU A 1 97 ? -12.527 -4.885 9.788 1.00 91.94 97 GLU A C 1
ATOM 734 O O . GLU A 1 97 ? -11.329 -4.668 9.981 1.00 91.94 97 GLU A O 1
ATOM 739 N N . ASP A 1 98 ? -12.975 -5.396 8.639 1.00 95.12 98 ASP A N 1
ATOM 740 C CA . ASP A 1 98 ? -12.095 -5.778 7.533 1.00 95.12 98 ASP A CA 1
ATOM 741 C C . ASP A 1 98 ? -11.379 -4.569 6.934 1.00 95.12 98 ASP A C 1
ATOM 743 O O . ASP A 1 98 ? -10.211 -4.665 6.551 1.00 95.12 98 ASP A O 1
ATOM 747 N N . LEU A 1 99 ? -12.052 -3.415 6.887 1.00 95.81 99 LEU A N 1
ATOM 748 C CA . LEU A 1 99 ? -11.474 -2.171 6.397 1.00 95.81 99 LEU A CA 1
ATOM 749 C C . LEU A 1 99 ? -10.235 -1.794 7.205 1.00 95.81 99 LEU A C 1
ATOM 751 O O . LEU A 1 99 ? -9.222 -1.424 6.615 1.00 95.81 99 LEU A O 1
ATOM 755 N N . PHE A 1 100 ? -10.285 -1.928 8.530 1.00 93.69 100 PHE A N 1
ATOM 756 C CA . PHE A 1 100 ? -9.131 -1.650 9.379 1.00 93.69 100 PHE A CA 1
ATOM 757 C C . PHE A 1 100 ? -7.955 -2.574 9.041 1.00 93.69 100 PHE A C 1
ATOM 759 O O . PHE A 1 100 ? -6.849 -2.097 8.790 1.00 93.69 100 PHE A O 1
ATOM 766 N N . CYS A 1 101 ? -8.195 -3.885 8.935 1.00 96.12 101 CYS A N 1
ATOM 767 C CA . CYS A 1 101 ? -7.170 -4.860 8.553 1.00 96.12 101 CYS A CA 1
ATOM 768 C C . CYS A 1 101 ? -6.568 -4.563 7.169 1.00 96.12 101 CYS A C 1
ATOM 770 O O . CYS A 1 101 ? -5.352 -4.648 6.984 1.00 96.12 101 CYS A O 1
ATOM 772 N N . VAL A 1 102 ? -7.406 -4.187 6.199 1.00 97.75 102 VAL A N 1
ATOM 773 C CA . VAL A 1 102 ? -6.970 -3.786 4.856 1.00 97.75 102 VAL A CA 1
ATOM 774 C C . VAL A 1 102 ? -6.106 -2.533 4.930 1.00 97.75 102 VAL A C 1
ATOM 776 O O . VAL A 1 102 ? -4.987 -2.550 4.430 1.00 97.75 102 VAL A O 1
ATOM 779 N N . VAL A 1 103 ? -6.569 -1.469 5.588 1.00 97.00 103 VAL A N 1
ATOM 780 C CA . VAL A 1 103 ? -5.817 -0.213 5.719 1.00 97.00 103 VAL A CA 1
ATOM 781 C C . VAL A 1 103 ? -4.479 -0.446 6.425 1.00 97.00 103 VAL A C 1
ATOM 783 O O . VAL A 1 103 ? -3.464 0.059 5.954 1.00 97.00 103 VAL A O 1
ATOM 786 N N . CYS A 1 104 ? -4.436 -1.272 7.474 1.00 96.50 104 CYS A N 1
ATOM 787 C CA . CYS A 1 104 ? -3.192 -1.668 8.137 1.00 96.50 104 CYS A CA 1
ATOM 788 C C . CYS A 1 104 ? -2.225 -2.421 7.216 1.00 96.50 104 CYS A C 1
ATOM 790 O O . CYS A 1 104 ? -1.021 -2.225 7.324 1.00 96.50 104 CYS A O 1
ATOM 792 N N . ALA A 1 105 ? -2.711 -3.271 6.310 1.00 98.00 105 ALA A N 1
ATOM 793 C CA . ALA A 1 105 ? -1.844 -3.897 5.314 1.00 98.00 105 ALA A CA 1
ATOM 794 C C . ALA A 1 105 ? -1.320 -2.858 4.306 1.00 98.00 105 ALA A C 1
ATOM 796 O O . ALA A 1 105 ? -0.151 -2.892 3.933 1.00 98.00 105 ALA A O 1
ATOM 797 N N . LEU A 1 106 ? -2.166 -1.910 3.894 1.00 98.00 106 LEU A N 1
ATOM 798 C CA . LEU A 1 106 ? -1.819 -0.882 2.912 1.00 98.00 106 LEU A CA 1
ATOM 799 C C . LEU A 1 106 ? -0.759 0.115 3.411 1.00 98.00 106 LEU A C 1
ATOM 801 O O . LEU A 1 106 ? -0.045 0.670 2.579 1.00 98.00 106 LEU A O 1
ATOM 805 N N . THR A 1 107 ? -0.594 0.326 4.725 1.00 97.75 107 THR A N 1
ATOM 806 C CA . THR A 1 107 ? 0.477 1.200 5.261 1.00 97.75 107 THR A CA 1
ATOM 807 C C . THR A 1 107 ? 1.882 0.671 4.983 1.00 97.75 107 THR A C 1
ATOM 809 O O . THR A 1 107 ? 2.836 1.445 4.975 1.00 97.75 107 THR A O 1
ATOM 812 N N . LEU A 1 108 ? 2.011 -0.636 4.746 1.00 97.75 108 LEU A N 1
ATOM 813 C CA . LEU A 1 108 ? 3.277 -1.312 4.462 1.00 97.75 108 LEU A CA 1
ATOM 814 C C . LEU A 1 108 ? 3.605 -1.345 2.962 1.00 97.75 108 LEU A C 1
ATOM 816 O O . LEU A 1 108 ? 4.619 -1.922 2.570 1.00 97.75 108 LEU A O 1
ATOM 820 N N . LEU A 1 109 ? 2.739 -0.776 2.118 1.00 97.69 109 LEU A N 1
ATOM 821 C CA . LEU A 1 109 ? 2.793 -0.904 0.664 1.00 97.69 109 LEU A CA 1
ATOM 822 C C . LEU A 1 109 ? 2.899 0.477 -0.010 1.00 97.69 109 LEU A C 1
ATOM 824 O O . LEU A 1 109 ? 2.376 1.469 0.504 1.00 97.69 109 LEU A O 1
ATOM 828 N N . PRO A 1 110 ? 3.538 0.578 -1.190 1.00 96.44 110 PRO A N 1
ATOM 829 C CA . PRO A 1 110 ? 3.749 1.849 -1.889 1.00 96.44 110 PRO A CA 1
ATOM 830 C C . PRO A 1 110 ? 2.500 2.318 -2.663 1.00 96.44 110 PRO A C 1
ATOM 832 O O . PRO A 1 110 ? 2.568 2.639 -3.848 1.00 96.44 110 PRO A O 1
ATOM 835 N N . VAL A 1 111 ? 1.346 2.373 -1.997 1.00 97.88 111 VAL A N 1
ATOM 836 C CA . VAL A 1 111 ? 0.059 2.725 -2.618 1.00 97.88 111 VAL A CA 1
ATOM 837 C C . VAL A 1 111 ? 0.028 4.200 -3.010 1.00 97.88 111 VAL A C 1
ATOM 839 O O . VAL A 1 111 ? 0.263 5.075 -2.178 1.00 97.88 111 VAL A O 1
ATOM 842 N N . ARG A 1 112 ? -0.294 4.494 -4.274 1.00 97.69 112 ARG A N 1
ATOM 843 C CA . ARG A 1 112 ? -0.446 5.866 -4.793 1.00 97.69 112 ARG A CA 1
ATOM 844 C C . ARG A 1 112 ? -1.893 6.203 -5.103 1.00 97.69 112 ARG A C 1
ATOM 846 O O . ARG A 1 112 ? -2.356 7.285 -4.757 1.00 97.69 112 ARG A O 1
ATOM 853 N N . SER A 1 113 ? -2.620 5.277 -5.713 1.00 98.31 113 SER A N 1
ATOM 854 C CA . SER A 1 113 ? -4.043 5.431 -5.993 1.00 98.31 113 SER A CA 1
ATOM 855 C C . SER A 1 113 ? -4.827 4.279 -5.388 1.00 98.31 113 SER A C 1
ATOM 857 O O . SER A 1 113 ? -4.429 3.124 -5.525 1.00 98.31 113 SER A O 1
ATOM 859 N N . LEU A 1 114 ? -5.935 4.606 -4.728 1.00 98.50 114 LEU A N 1
ATOM 860 C CA . LEU A 1 114 ? -6.844 3.639 -4.129 1.00 98.50 114 LEU A CA 1
ATOM 861 C C . LEU A 1 114 ? -8.280 3.942 -4.556 1.00 98.50 114 LEU A C 1
ATOM 863 O O . LEU A 1 114 ? -8.753 5.067 -4.394 1.00 98.50 114 LEU A O 1
ATOM 867 N N . ARG A 1 115 ? -8.984 2.933 -5.064 1.00 98.19 115 ARG A N 1
ATOM 868 C CA . ARG A 1 115 ? -10.442 2.942 -5.221 1.00 98.19 115 ARG A CA 1
ATOM 869 C C . ARG A 1 115 ? -11.051 1.934 -4.264 1.00 98.19 115 ARG A C 1
ATOM 871 O O . ARG A 1 115 ? -10.643 0.777 -4.252 1.00 98.19 115 ARG A O 1
ATOM 878 N N . LEU A 1 116 ? -11.982 2.386 -3.442 1.00 97.31 116 LEU A N 1
ATOM 879 C CA . LEU A 1 116 ? -12.541 1.633 -2.327 1.00 97.31 116 LEU A CA 1
ATOM 880 C C . LEU A 1 116 ? -14.036 1.908 -2.129 1.00 97.31 116 LEU A C 1
ATOM 882 O O . LEU A 1 116 ? -14.733 1.061 -1.593 1.00 97.31 116 LEU A O 1
ATOM 886 N N . ARG A 1 117 ? -14.572 3.063 -2.525 1.00 95.19 117 ARG A N 1
ATOM 887 C CA . ARG A 1 117 ? -15.926 3.475 -2.127 1.00 95.19 117 ARG A CA 1
ATOM 888 C C . ARG A 1 117 ? -17.039 2.578 -2.674 1.00 95.19 117 ARG A C 1
ATOM 890 O O . ARG A 1 117 ? -17.996 2.287 -1.960 1.00 95.19 117 ARG A O 1
ATOM 897 N N . GLN A 1 118 ? -16.952 2.166 -3.935 1.00 97.12 118 GLN A N 1
ATOM 898 C CA . GLN A 1 118 ? -18.030 1.419 -4.581 1.00 97.12 118 GLN A CA 1
ATOM 899 C C . GLN A 1 118 ? -18.089 -0.026 -4.064 1.00 97.12 118 GLN A C 1
ATOM 901 O O . GLN A 1 118 ? -17.086 -0.734 -4.069 1.00 97.12 118 GLN A O 1
ATOM 906 N N . GLY A 1 119 ? -19.271 -0.466 -3.619 1.00 96.38 119 GLY A N 1
ATOM 907 C CA . GLY A 1 119 ? -19.520 -1.855 -3.215 1.00 96.38 119 GLY A CA 1
ATOM 908 C C . GLY A 1 119 ? -18.848 -2.302 -1.907 1.00 96.38 119 GLY A C 1
ATOM 909 O O . GLY A 1 119 ? -18.729 -3.504 -1.679 1.00 96.38 119 GLY A O 1
ATOM 910 N N . ASN A 1 120 ? -18.407 -1.366 -1.055 1.00 97.75 120 ASN A N 1
ATOM 911 C CA . ASN A 1 120 ? -17.794 -1.664 0.245 1.00 97.75 120 ASN A CA 1
ATOM 912 C C . ASN A 1 120 ? -18.503 -0.908 1.386 1.00 97.75 120 ASN A C 1
ATOM 914 O O . ASN A 1 120 ? -18.322 0.306 1.513 1.00 97.75 120 ASN A O 1
ATOM 918 N N . PRO A 1 121 ? -19.275 -1.596 2.250 1.00 97.06 121 PRO A N 1
ATOM 919 C CA . PRO A 1 121 ? -19.975 -0.970 3.377 1.00 97.06 121 PRO A CA 1
ATOM 920 C C . PRO A 1 121 ? -19.059 -0.207 4.343 1.00 97.06 121 PRO A C 1
ATOM 922 O O . PRO A 1 121 ? -19.457 0.818 4.888 1.00 97.06 121 PRO A O 1
ATOM 925 N N . GLY A 1 122 ? -17.814 -0.656 4.525 1.00 93.81 122 GLY A N 1
ATOM 926 C CA . GLY A 1 122 ? -16.832 0.026 5.370 1.00 93.81 122 GLY A CA 1
ATOM 927 C C . GLY A 1 122 ? -16.509 1.449 4.898 1.00 93.81 122 GLY A C 1
ATOM 928 O O . GLY A 1 122 ? -16.198 2.311 5.714 1.00 93.81 122 GLY A O 1
ATOM 929 N N . ALA A 1 123 ? -16.645 1.738 3.600 1.00 94.38 123 ALA A N 1
ATOM 930 C CA . ALA A 1 123 ? -16.428 3.080 3.060 1.00 94.38 123 ALA A CA 1
ATOM 931 C C . ALA A 1 123 ? -17.614 4.039 3.304 1.00 94.38 123 ALA A C 1
ATOM 933 O O . ALA A 1 123 ? -17.507 5.229 3.015 1.00 94.38 123 ALA A O 1
ATOM 934 N N . ALA A 1 124 ? -18.741 3.549 3.835 1.00 94.94 124 ALA A N 1
ATOM 935 C CA . ALA A 1 124 ? -19.875 4.385 4.239 1.00 94.94 124 ALA A CA 1
ATOM 936 C C . ALA A 1 124 ? -19.708 4.986 5.647 1.00 94.94 124 ALA A C 1
ATOM 938 O O . ALA A 1 124 ? -20.507 5.831 6.051 1.00 94.94 124 ALA A O 1
ATOM 939 N N . ILE A 1 125 ? -18.685 4.562 6.398 1.00 93.44 125 ILE A N 1
ATOM 940 C CA . ILE A 1 125 ? -18.419 5.058 7.751 1.00 93.44 125 ILE A CA 1
ATOM 941 C C . ILE A 1 125 ? -18.081 6.563 7.689 1.00 93.44 125 ILE A C 1
ATOM 943 O O . ILE A 1 125 ? -17.281 6.980 6.840 1.00 93.44 125 ILE A O 1
ATOM 947 N N . PRO A 1 126 ? -18.651 7.400 8.578 1.00 92.31 126 PRO A N 1
ATOM 948 C CA . PRO A 1 126 ? -18.260 8.800 8.689 1.00 92.31 126 PRO A CA 1
ATOM 949 C C . PRO A 1 126 ? -16.744 8.943 8.858 1.00 92.31 126 PRO A C 1
ATOM 951 O O . PRO A 1 126 ? -16.109 8.149 9.545 1.00 92.31 126 PRO A O 1
ATOM 954 N N . ALA A 1 127 ? -16.156 9.946 8.211 1.00 91.88 127 ALA A N 1
ATOM 955 C CA . ALA A 1 127 ? -14.714 10.190 8.231 1.00 91.88 127 ALA A CA 1
ATOM 956 C C . ALA A 1 127 ? -13.820 9.065 7.652 1.00 91.88 127 ALA A C 1
ATOM 958 O O . ALA A 1 127 ? -12.599 9.158 7.795 1.00 91.88 127 ALA A O 1
ATOM 959 N N . TYR A 1 128 ? -14.351 8.065 6.915 1.00 94.81 128 TYR A N 1
ATOM 960 C CA . TYR A 1 128 ? -13.500 7.029 6.284 1.00 94.81 128 TYR A CA 1
ATOM 961 C C . TYR A 1 128 ? -12.368 7.656 5.458 1.00 94.81 128 TYR A C 1
ATOM 963 O O . TYR A 1 128 ? -11.223 7.214 5.513 1.00 94.81 128 TYR A O 1
ATOM 971 N N . ARG A 1 129 ? -12.687 8.720 4.712 1.00 95.94 129 ARG A N 1
ATOM 972 C CA . ARG A 1 129 ? -11.747 9.406 3.832 1.00 95.94 129 ARG A CA 1
ATOM 973 C C . ARG A 1 129 ? -10.584 10.003 4.619 1.00 95.94 129 ARG A C 1
ATOM 975 O O . ARG A 1 129 ? -9.435 9.768 4.254 1.00 95.94 129 ARG A O 1
ATOM 982 N N . PHE A 1 130 ? -10.872 10.705 5.715 1.00 95.44 130 PHE A N 1
ATOM 983 C CA . PHE A 1 130 ? -9.845 11.256 6.600 1.00 95.44 130 PHE A CA 1
ATOM 984 C C . PHE A 1 130 ? -9.013 10.145 7.241 1.00 95.44 130 PHE A C 1
ATOM 986 O O . PHE A 1 130 ? -7.787 10.222 7.232 1.00 95.44 130 PHE A O 1
ATOM 993 N N . HIS A 1 131 ? -9.650 9.063 7.698 1.00 95.00 131 HIS A N 1
ATOM 994 C CA . HIS A 1 131 ? -8.936 7.924 8.268 1.00 95.00 131 HIS A CA 1
ATOM 995 C C . HIS A 1 131 ? -7.951 7.296 7.268 1.00 95.00 131 HIS A C 1
ATOM 997 O O . HIS A 1 131 ? -6.773 7.121 7.585 1.00 95.00 131 HIS A O 1
ATOM 1003 N N . VAL A 1 132 ? -8.403 7.006 6.044 1.00 97.38 132 VAL A N 1
ATOM 1004 C CA . VAL A 1 132 ? -7.567 6.417 4.987 1.00 97.38 132 VAL A CA 1
ATOM 1005 C C . VAL A 1 132 ? -6.428 7.361 4.597 1.00 97.38 132 VAL A C 1
ATOM 1007 O O . VAL A 1 132 ? -5.281 6.927 4.532 1.00 97.38 132 VAL A O 1
ATOM 1010 N N . ILE A 1 133 ? -6.706 8.651 4.389 1.00 98.06 133 ILE A N 1
ATOM 1011 C CA . ILE A 1 133 ? -5.693 9.645 3.994 1.00 98.06 133 ILE A CA 1
ATOM 1012 C C . ILE A 1 133 ? -4.636 9.844 5.081 1.00 98.06 133 ILE A C 1
ATOM 1014 O O . ILE A 1 133 ? -3.442 9.893 4.782 1.00 98.06 133 ILE A O 1
ATOM 1018 N N . GLY A 1 134 ? -5.062 9.962 6.337 1.00 97.06 134 GLY A N 1
ATOM 1019 C CA . GLY A 1 134 ? -4.147 10.162 7.454 1.00 97.06 134 GLY A CA 1
ATOM 1020 C C . GLY A 1 134 ? -3.330 8.909 7.788 1.00 97.06 134 GLY A C 1
ATOM 1021 O O . GLY A 1 134 ? -2.242 9.021 8.348 1.00 97.06 134 GLY A O 1
ATOM 1022 N N . THR A 1 135 ? -3.815 7.723 7.411 1.00 97.0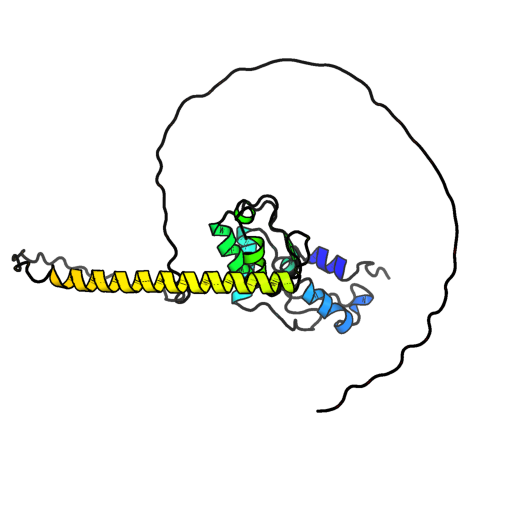6 135 THR A N 1
ATOM 1023 C CA . THR A 1 135 ? -3.105 6.455 7.626 1.00 97.06 135 THR A CA 1
ATOM 1024 C C . THR A 1 135 ? -2.161 6.117 6.467 1.00 97.06 135 THR A C 1
ATOM 1026 O O . THR A 1 135 ? -1.049 5.644 6.695 1.00 97.06 135 THR A O 1
ATOM 1029 N N . LEU A 1 136 ? -2.558 6.400 5.221 1.00 97.56 136 LEU A N 1
ATOM 1030 C CA . LEU A 1 136 ? -1.784 6.110 4.011 1.00 97.56 136 LEU A CA 1
ATOM 1031 C C . LEU A 1 136 ? -1.039 7.360 3.519 1.00 97.56 136 LEU A C 1
ATOM 1033 O O . LEU A 1 136 ? -1.501 8.109 2.654 1.00 97.56 136 LEU A O 1
ATOM 1037 N N . LEU A 1 137 ? 0.161 7.579 4.059 1.00 96.62 137 LEU A N 1
ATOM 1038 C CA . LEU A 1 137 ? 0.965 8.775 3.771 1.00 96.62 137 LEU A CA 1
ATOM 1039 C C . LEU A 1 137 ? 1.423 8.882 2.304 1.00 96.62 137 LEU A C 1
ATOM 1041 O O . LEU A 1 137 ? 1.589 9.984 1.788 1.00 96.62 137 LEU A O 1
ATOM 1045 N N . SER A 1 138 ? 1.602 7.752 1.618 1.00 96.38 138 SER A N 1
ATOM 1046 C CA . SER A 1 138 ? 2.024 7.677 0.212 1.00 96.38 138 SER A CA 1
ATOM 1047 C C . SER A 1 138 ? 0.904 7.954 -0.802 1.00 96.38 138 SER A C 1
ATOM 1049 O O . SER A 1 138 ? 1.209 8.188 -1.979 1.00 96.38 138 SER A O 1
ATOM 1051 N N . LEU A 1 139 ? -0.359 7.946 -0.357 1.00 98.19 139 LEU A N 1
ATOM 1052 C CA . LEU A 1 139 ? -1.557 8.001 -1.194 1.00 98.19 139 LEU A CA 1
ATOM 1053 C C . LEU A 1 139 ? -1.747 9.383 -1.827 1.00 98.19 139 LEU A C 1
ATOM 1055 O O . LEU A 1 139 ? -1.918 10.360 -1.110 1.00 98.19 139 LEU A O 1
ATOM 1059 N N . SER A 1 140 ? -1.784 9.485 -3.152 1.00 98.25 140 SER A N 1
ATOM 1060 C CA . SER A 1 140 ? -2.030 10.739 -3.880 1.00 98.25 140 SER A CA 1
ATOM 1061 C C . SER A 1 140 ? -3.455 10.866 -4.423 1.00 98.25 140 SER A C 1
ATOM 1063 O O . SER A 1 140 ? -3.909 11.977 -4.690 1.00 98.25 140 SER A O 1
ATOM 1065 N N . SER A 1 141 ? -4.183 9.757 -4.577 1.00 98.50 141 SER A N 1
ATOM 1066 C CA . SER A 1 141 ? -5.559 9.748 -5.080 1.00 98.50 141 SER A CA 1
ATOM 1067 C C . SER A 1 141 ? -6.406 8.701 -4.365 1.00 98.50 141 SER A C 1
ATOM 1069 O O . SER A 1 141 ? -6.003 7.544 -4.246 1.00 98.50 141 SER A O 1
ATOM 1071 N N . LEU A 1 142 ? -7.594 9.106 -3.917 1.00 98.50 142 LEU A N 1
ATOM 1072 C CA . LEU A 1 142 ? -8.570 8.250 -3.251 1.00 98.50 142 LEU A CA 1
ATOM 1073 C C . LEU A 1 142 ? -9.936 8.413 -3.918 1.00 98.50 142 LEU A C 1
ATOM 1075 O O . LEU A 1 142 ? -10.474 9.522 -3.964 1.00 98.50 142 LEU A O 1
ATOM 1079 N N . ASP A 1 143 ? -10.485 7.308 -4.422 1.00 97.81 143 ASP A N 1
ATOM 1080 C CA . ASP A 1 143 ? -11.792 7.232 -5.088 1.00 97.81 143 ASP A CA 1
ATOM 1081 C C . ASP A 1 143 ? -11.923 8.217 -6.254 1.00 97.81 143 ASP A C 1
ATOM 1083 O O . ASP A 1 143 ? -12.916 8.925 -6.411 1.00 97.81 143 ASP A O 1
ATOM 1087 N N . GLY A 1 144 ? -10.854 8.307 -7.051 1.00 97.50 144 GLY A N 1
ATOM 1088 C CA . GLY A 1 144 ? -10.768 9.200 -8.206 1.00 97.50 144 GLY A CA 1
ATOM 1089 C C . GLY A 1 144 ? -10.543 10.674 -7.861 1.00 97.50 144 GLY A C 1
ATOM 1090 O O . GLY A 1 144 ? -10.409 11.486 -8.771 1.00 97.50 144 GLY A O 1
ATOM 1091 N N . ARG A 1 145 ? -10.458 11.037 -6.574 1.00 98.06 145 ARG A N 1
ATOM 1092 C CA . ARG A 1 145 ? -10.191 12.411 -6.126 1.00 98.06 145 ARG A CA 1
ATOM 1093 C C . ARG A 1 145 ? -8.760 12.533 -5.618 1.00 98.06 145 ARG A C 1
ATOM 1095 O O . ARG A 1 145 ? -8.347 11.768 -4.745 1.00 98.06 145 ARG A O 1
ATOM 1102 N N . ALA A 1 146 ? -8.028 13.517 -6.135 1.00 98.31 146 ALA A N 1
ATOM 1103 C CA . ALA A 1 146 ? -6.699 13.853 -5.636 1.00 98.31 146 ALA A CA 1
ATOM 1104 C C . ALA A 1 146 ? -6.751 14.204 -4.140 1.00 98.31 146 ALA A C 1
ATOM 1106 O O . ALA A 1 146 ? -7.714 14.814 -3.672 1.00 98.31 146 ALA A O 1
ATOM 1107 N N . VAL A 1 147 ? -5.723 13.794 -3.403 1.00 98.31 147 VAL A N 1
ATOM 1108 C CA . VAL A 1 147 ? -5.536 14.133 -1.990 1.00 98.31 147 VAL A CA 1
ATOM 1109 C C . VAL A 1 147 ? -4.732 15.424 -1.920 1.00 98.31 147 VAL A C 1
ATOM 1111 O O . VAL A 1 147 ? -3.589 15.465 -2.376 1.00 98.31 147 VAL A O 1
ATOM 1114 N N . THR A 1 148 ? -5.319 16.477 -1.356 1.00 98.38 148 THR A N 1
ATOM 1115 C CA . THR A 1 148 ? -4.641 17.773 -1.215 1.00 98.38 148 THR A C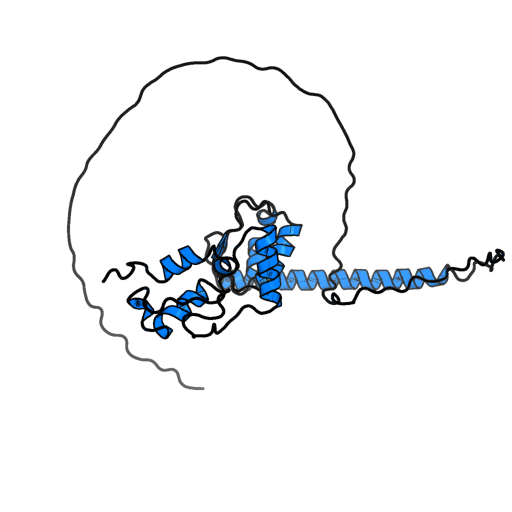A 1
ATOM 1116 C C . THR A 1 148 ? -3.767 17.818 0.040 1.00 98.38 148 THR A C 1
ATOM 1118 O O . THR A 1 148 ? -3.916 17.007 0.959 1.00 98.38 148 THR A O 1
ATOM 1121 N N . ALA A 1 149 ? -2.837 18.777 0.088 1.00 97.94 149 ALA A N 1
ATOM 1122 C CA . ALA A 1 149 ? -1.999 19.001 1.266 1.00 97.94 149 ALA A CA 1
ATOM 1123 C C . ALA A 1 149 ? -2.842 19.380 2.497 1.00 97.94 149 ALA A C 1
ATOM 1125 O O . ALA A 1 149 ? -2.647 18.801 3.565 1.00 97.94 149 ALA A O 1
ATOM 1126 N N . ASP A 1 150 ? -3.830 20.264 2.326 1.00 98.06 150 ASP A N 1
ATOM 1127 C CA . ASP A 1 150 ? -4.736 20.685 3.402 1.00 98.06 150 ASP A CA 1
ATOM 1128 C C . ASP A 1 150 ? -5.588 19.526 3.919 1.00 98.06 150 ASP A C 1
ATOM 1130 O O . ASP A 1 150 ? -5.727 19.336 5.126 1.00 98.06 150 ASP A O 1
ATOM 1134 N N . GLU A 1 151 ? -6.120 18.699 3.013 1.00 97.50 151 GLU A N 1
ATOM 1135 C CA . GLU A 1 151 ? -6.886 17.511 3.385 1.00 97.50 151 GLU A CA 1
ATOM 1136 C C . GLU A 1 151 ? -6.033 16.543 4.211 1.00 97.50 151 GLU A C 1
ATOM 1138 O O . GLU A 1 151 ? -6.493 16.021 5.228 1.00 97.50 151 GLU A O 1
ATOM 1143 N N . ARG A 1 152 ? -4.766 16.354 3.827 1.00 98.25 152 ARG A N 1
ATOM 1144 C CA . ARG A 1 152 ? -3.823 15.536 4.593 1.00 98.25 152 ARG A CA 1
ATOM 1145 C C . ARG A 1 152 ? -3.510 16.145 5.956 1.00 98.25 152 ARG A C 1
ATOM 1147 O O . ARG A 1 152 ? -3.508 15.418 6.946 1.00 98.25 152 ARG A O 1
ATOM 1154 N N . ALA A 1 153 ? -3.261 17.450 6.025 1.00 97.88 153 ALA A N 1
ATOM 1155 C CA . ALA A 1 153 ? -2.999 18.136 7.286 1.00 97.88 153 ALA A CA 1
ATOM 1156 C C . ALA A 1 153 ? -4.197 18.019 8.243 1.00 97.88 153 ALA A C 1
ATOM 1158 O O . ALA A 1 153 ? -4.019 17.760 9.432 1.00 97.88 153 ALA A O 1
ATOM 1159 N N . ASN A 1 154 ? -5.421 18.143 7.725 1.00 97.50 154 ASN A N 1
ATOM 1160 C CA . ASN A 1 154 ? -6.653 17.963 8.494 1.00 97.50 154 ASN A CA 1
ATOM 1161 C C . ASN A 1 154 ? -6.805 16.517 8.981 1.00 97.50 154 ASN A C 1
ATOM 1163 O O . ASN A 1 154 ? -7.003 16.300 10.174 1.00 97.50 154 ASN A O 1
ATOM 1167 N N . ALA A 1 155 ? -6.622 15.540 8.089 1.00 97.00 155 ALA A N 1
ATOM 1168 C CA . ALA A 1 155 ? -6.691 14.119 8.420 1.00 97.00 155 ALA A CA 1
ATOM 1169 C C . ALA A 1 155 ? -5.696 13.720 9.522 1.00 97.00 155 ALA A C 1
ATOM 1171 O O . ALA A 1 155 ? -6.038 12.968 10.432 1.00 97.00 155 ALA A O 1
ATOM 1172 N N . LEU A 1 156 ? -4.463 14.234 9.463 1.00 96.75 156 LEU A N 1
ATOM 1173 C CA . LEU A 1 156 ? -3.438 13.958 10.471 1.00 96.75 156 LEU A CA 1
ATOM 1174 C C . LEU A 1 156 ? -3.781 14.577 11.829 1.00 96.75 156 LEU A C 1
ATOM 1176 O O . LEU A 1 156 ? -3.611 13.914 12.851 1.00 96.75 156 LEU A O 1
ATOM 1180 N N . ARG A 1 157 ? -4.298 15.814 11.847 1.00 96.56 157 ARG A N 1
ATOM 1181 C CA . ARG A 1 157 ? -4.755 16.465 13.086 1.00 96.56 157 ARG A CA 1
ATOM 1182 C C . ARG A 1 157 ? -5.898 15.693 13.740 1.00 96.56 157 ARG A C 1
ATOM 1184 O O . ARG A 1 157 ? -5.860 15.448 14.942 1.00 96.56 157 ARG A O 1
ATOM 1191 N N . GLU A 1 158 ? -6.881 15.277 12.948 1.00 94.19 158 GLU A N 1
ATOM 1192 C CA . GLU A 1 158 ? -8.026 14.506 13.433 1.00 94.19 158 GLU A CA 1
ATOM 1193 C C . GLU A 1 158 ? -7.596 13.130 13.964 1.00 94.19 158 GLU A C 1
ATOM 1195 O O . GLU A 1 158 ? -7.983 12.742 15.066 1.00 94.19 158 GLU A O 1
ATOM 1200 N N . LEU A 1 159 ? -6.716 12.421 13.247 1.00 92.31 159 LEU A N 1
ATOM 1201 C CA . LEU A 1 159 ? -6.168 11.149 13.722 1.00 92.31 159 LEU A CA 1
ATOM 1202 C C . LEU A 1 159 ? -5.370 11.291 15.018 1.00 92.31 159 LEU A C 1
ATOM 1204 O O . LEU A 1 159 ? -5.458 10.410 15.874 1.00 92.31 159 LEU A O 1
ATOM 1208 N N . GLU A 1 160 ? -4.590 12.359 15.181 1.00 93.44 160 GLU A N 1
ATOM 1209 C CA . GLU A 1 160 ? -3.843 12.575 16.421 1.00 93.44 160 GLU A CA 1
ATOM 1210 C C . GLU A 1 160 ? -4.782 12.862 17.598 1.00 93.44 160 GLU A C 1
ATOM 1212 O O . GLU A 1 160 ? -4.570 12.319 18.684 1.00 93.44 160 GLU A O 1
ATOM 1217 N N . SER A 1 161 ? -5.869 13.610 17.369 1.00 93.88 161 SER A N 1
ATOM 1218 C CA . SER A 1 161 ? -6.936 13.797 18.361 1.00 93.88 161 SER A CA 1
ATOM 1219 C C . SER A 1 161 ? -7.544 12.455 18.777 1.00 93.88 161 SER A C 1
ATOM 1221 O O . SER A 1 161 ? -7.554 12.122 19.959 1.00 93.88 161 SER A O 1
ATOM 1223 N N . ILE A 1 162 ? -7.942 11.619 17.810 1.00 89.88 162 ILE A N 1
ATOM 1224 C CA . ILE A 1 162 ? -8.515 10.288 18.079 1.00 89.88 162 ILE A CA 1
ATOM 1225 C C . ILE A 1 162 ? -7.525 9.405 18.855 1.00 89.88 162 ILE A C 1
ATOM 1227 O O . ILE A 1 162 ? -7.906 8.679 19.775 1.00 89.88 162 ILE A O 1
ATOM 1231 N N . ARG A 1 163 ? -6.229 9.460 18.520 1.00 90.38 163 ARG A N 1
ATOM 1232 C CA . ARG A 1 163 ? -5.177 8.720 19.239 1.00 90.38 163 ARG A CA 1
ATOM 1233 C C . ARG A 1 163 ? -4.967 9.239 20.657 1.00 90.38 163 ARG A C 1
ATOM 1235 O O . ARG A 1 163 ? -4.672 8.443 21.551 1.00 90.38 163 ARG A O 1
ATOM 1242 N N . ALA A 1 164 ? -5.057 10.547 20.879 1.00 92.81 164 ALA A N 1
ATOM 1243 C CA . ALA A 1 164 ? -5.000 11.134 22.213 1.00 92.81 164 ALA A CA 1
ATOM 1244 C C . ALA A 1 164 ? -6.183 10.652 23.068 1.00 92.81 164 ALA A C 1
ATOM 1246 O O . ALA A 1 164 ? -5.965 10.143 24.170 1.00 92.81 164 ALA A O 1
ATOM 1247 N N . ASP A 1 165 ? -7.396 10.680 22.516 1.00 92.62 165 ASP A N 1
ATOM 1248 C CA . ASP A 1 165 ? -8.609 10.213 23.191 1.00 92.62 165 ASP A CA 1
ATOM 1249 C C . ASP A 1 165 ? -8.547 8.715 23.515 1.00 92.62 165 ASP A C 1
ATOM 1251 O O . ASP A 1 165 ? -8.823 8.298 24.643 1.00 92.62 165 ASP A O 1
ATOM 1255 N N . ALA A 1 166 ? -8.097 7.890 22.563 1.00 89.94 166 ALA A N 1
ATOM 1256 C CA . ALA A 1 166 ? -7.931 6.452 22.765 1.00 89.94 166 ALA A CA 1
ATOM 1257 C C . ALA A 1 166 ? -6.887 6.132 23.850 1.00 89.94 166 ALA A C 1
ATOM 1259 O O . ALA A 1 166 ? -7.096 5.235 24.671 1.00 89.94 166 ALA A O 1
ATOM 1260 N N . ARG A 1 167 ? -5.768 6.873 23.896 1.00 93.12 167 ARG A N 1
ATOM 1261 C CA . ARG A 1 167 ? -4.761 6.746 24.965 1.00 93.12 167 ARG A CA 1
ATOM 1262 C C . ARG A 1 167 ? -5.351 7.107 26.326 1.00 93.12 167 ARG A C 1
ATOM 1264 O O . ARG A 1 167 ? -5.171 6.347 27.276 1.00 93.12 167 ARG A O 1
ATOM 1271 N N . ALA A 1 168 ? -6.089 8.214 26.408 1.00 94.94 168 ALA A N 1
ATOM 1272 C CA . ALA A 1 168 ? -6.743 8.646 27.639 1.00 94.94 168 ALA A CA 1
ATOM 1273 C C . ALA A 1 168 ? -7.783 7.623 28.126 1.00 94.94 168 ALA A C 1
ATOM 1275 O O . ALA A 1 168 ? -7.823 7.290 29.311 1.00 94.94 168 ALA A O 1
ATOM 1276 N N . PHE A 1 169 ? -8.590 7.068 27.219 1.00 93.12 169 PHE A N 1
ATOM 1277 C CA . PHE A 1 169 ? -9.550 6.014 27.540 1.00 93.12 169 PHE A CA 1
ATOM 1278 C C . PHE A 1 169 ? -8.860 4.741 28.050 1.00 93.12 169 PHE A C 1
ATOM 1280 O O . PHE A 1 169 ? -9.217 4.228 29.112 1.00 93.12 169 PHE A O 1
ATOM 1287 N N . ASN A 1 170 ? -7.829 4.261 27.349 1.00 92.25 170 ASN A N 1
ATOM 1288 C CA . ASN A 1 170 ? -7.083 3.066 27.749 1.00 92.25 170 ASN A CA 1
ATOM 1289 C C . ASN A 1 170 ? -6.400 3.233 29.113 1.00 92.25 170 ASN A C 1
ATOM 1291 O O . ASN A 1 170 ? -6.396 2.294 29.909 1.00 92.25 170 ASN A O 1
ATOM 1295 N N . ALA A 1 171 ? -5.886 4.428 29.418 1.00 95.50 171 ALA A N 1
ATOM 1296 C CA . ALA A 1 171 ? -5.329 4.739 30.732 1.00 95.50 171 ALA A CA 1
ATOM 1297 C C . ALA A 1 171 ? -6.387 4.643 31.848 1.00 95.50 171 ALA A C 1
ATOM 1299 O O . ALA A 1 171 ? -6.118 4.065 32.899 1.00 95.50 171 ALA A O 1
ATOM 1300 N N . ARG A 1 172 ? -7.618 5.123 31.610 1.00 96.06 172 ARG A N 1
ATOM 1301 C CA . ARG A 1 172 ? -8.733 4.998 32.572 1.00 96.06 172 ARG A CA 1
ATOM 1302 C C . ARG A 1 172 ? -9.134 3.543 32.806 1.00 96.06 172 ARG A C 1
ATOM 1304 O O . ARG A 1 172 ? -9.381 3.150 33.944 1.00 96.06 172 ARG A O 1
ATOM 1311 N N . ILE A 1 173 ? -9.185 2.737 31.744 1.00 96.19 173 ILE A N 1
ATOM 1312 C CA . ILE A 1 173 ? -9.468 1.299 31.855 1.00 96.19 173 ILE A CA 1
ATOM 1313 C C . ILE A 1 173 ? -8.372 0.589 32.655 1.00 96.19 173 ILE A C 1
ATOM 1315 O O . ILE A 1 173 ? -8.688 -0.237 33.512 1.00 96.19 173 ILE A O 1
ATOM 1319 N N . ALA A 1 174 ? -7.100 0.920 32.413 1.00 95.62 174 ALA A N 1
ATOM 1320 C CA . ALA A 1 174 ? -5.979 0.366 33.166 1.00 95.62 174 ALA A CA 1
ATOM 1321 C C . ALA A 1 174 ? -6.061 0.726 34.660 1.00 95.62 174 ALA A C 1
ATOM 1323 O O . ALA A 1 174 ? -6.035 -0.178 35.492 1.00 95.62 174 ALA A O 1
ATOM 1324 N N . ALA A 1 175 ? -6.282 2.004 34.989 1.00 96.44 175 ALA A N 1
ATOM 1325 C CA . ALA A 1 175 ? -6.428 2.468 36.370 1.00 96.44 175 ALA A CA 1
ATOM 1326 C C . ALA A 1 175 ? -7.593 1.776 37.101 1.00 96.44 175 ALA A C 1
ATOM 1328 O O . ALA A 1 175 ? -7.434 1.272 38.211 1.00 96.44 175 ALA A O 1
ATOM 1329 N N . LYS A 1 176 ? -8.758 1.653 36.448 1.00 97.31 176 LYS A N 1
ATOM 1330 C CA . LYS A 1 176 ? -9.917 0.956 37.028 1.00 97.31 176 LYS A CA 1
ATOM 1331 C C . LYS A 1 176 ? -9.657 -0.538 37.239 1.00 97.31 176 LYS A C 1
ATOM 1333 O O . LYS A 1 176 ? -10.151 -1.132 38.194 1.00 97.31 176 LYS A O 1
ATOM 1338 N N . LYS A 1 177 ? -8.885 -1.170 36.352 1.00 96.19 177 LYS A N 1
ATOM 1339 C CA . LYS A 1 177 ? -8.493 -2.576 36.503 1.00 96.19 177 LYS A CA 1
ATOM 1340 C C . LYS A 1 177 ? -7.572 -2.772 37.712 1.00 96.19 177 LYS A C 1
ATOM 1342 O O . LYS A 1 177 ? -7.735 -3.762 38.420 1.00 96.19 177 LYS A O 1
ATOM 1347 N N . GLU A 1 178 ? -6.637 -1.856 37.952 1.00 95.81 178 GLU A N 1
ATOM 1348 C CA . GLU A 1 178 ? -5.764 -1.877 39.135 1.00 95.81 178 GLU A CA 1
ATOM 1349 C C . GLU A 1 178 ? -6.560 -1.710 40.434 1.00 95.81 178 GLU A C 1
ATOM 1351 O O . GLU A 1 178 ? -6.356 -2.483 41.369 1.00 95.81 178 GLU A O 1
ATOM 1356 N N . GLU A 1 179 ? -7.538 -0.802 40.460 1.00 95.25 179 GLU A N 1
ATOM 1357 C CA . GLU A 1 179 ? -8.445 -0.618 41.600 1.00 95.25 179 GLU A CA 1
ATOM 1358 C C . GLU A 1 179 ? -9.242 -1.896 41.923 1.00 95.25 179 GLU A C 1
ATOM 1360 O O . GLU A 1 179 ? -9.272 -2.342 43.071 1.00 95.25 179 GLU A O 1
ATOM 1365 N N . ILE A 1 180 ? -9.826 -2.546 40.907 1.00 94.62 180 ILE A N 1
ATOM 1366 C CA . ILE A 1 180 ? -10.566 -3.809 41.076 1.00 94.62 180 ILE A CA 1
ATOM 1367 C C . ILE A 1 180 ? -9.646 -4.923 41.597 1.00 94.62 180 ILE A C 1
ATOM 1369 O O . ILE A 1 180 ? -10.047 -5.703 42.463 1.00 94.62 180 ILE A O 1
ATOM 1373 N N . MET A 1 181 ? -8.410 -5.015 41.092 1.00 93.31 181 MET A N 1
ATOM 1374 C CA . MET A 1 181 ? -7.439 -6.006 41.572 1.00 93.31 181 MET A CA 1
ATOM 1375 C C . MET A 1 181 ? -7.030 -5.745 43.029 1.00 93.31 181 MET A C 1
ATOM 1377 O O . MET A 1 181 ? -6.920 -6.699 43.801 1.00 93.31 181 MET A O 1
ATOM 1381 N N . ALA A 1 182 ? -6.871 -4.480 43.428 1.00 91.94 182 ALA A N 1
ATOM 1382 C CA . ALA A 1 182 ? -6.578 -4.103 44.810 1.00 91.94 182 ALA A CA 1
ATOM 1383 C C . ALA A 1 182 ? -7.742 -4.434 45.764 1.00 91.94 182 ALA A C 1
ATOM 1385 O O . ALA A 1 182 ? -7.519 -4.987 46.840 1.00 91.94 182 ALA A O 1
ATOM 1386 N N . GLN A 1 183 ? -8.989 -4.179 45.352 1.00 90.31 183 GLN A N 1
ATOM 1387 C CA . GLN A 1 183 ? -10.185 -4.506 46.141 1.00 90.31 183 GLN A CA 1
ATOM 1388 C C . GLN A 1 183 ? -10.420 -6.026 46.250 1.00 90.31 183 GLN A C 1
ATOM 1390 O O . GLN A 1 183 ? -10.778 -6.530 47.315 1.00 90.31 183 GLN A O 1
ATOM 1395 N N . GLY A 1 184 ? -10.170 -6.782 45.175 1.00 83.50 184 GLY A N 1
ATOM 1396 C CA . GLY A 1 184 ? -10.335 -8.240 45.147 1.00 83.50 184 GLY A CA 1
ATOM 1397 C C . GLY A 1 184 ? -9.333 -9.008 46.017 1.00 83.50 184 GLY A C 1
ATOM 1398 O O . GLY A 1 184 ? -9.676 -10.058 46.565 1.00 83.50 184 GLY A O 1
ATOM 1399 N N . ALA A 1 185 ? -8.120 -8.478 46.208 1.00 75.00 185 ALA A N 1
ATOM 1400 C CA . ALA A 1 185 ? -7.117 -9.076 47.093 1.00 75.00 185 ALA A CA 1
ATOM 1401 C C . ALA A 1 185 ? -7.544 -9.062 48.576 1.00 75.00 185 ALA A C 1
ATOM 1403 O O . ALA A 1 185 ? -7.170 -9.962 49.328 1.00 75.00 185 ALA A O 1
ATOM 1404 N N . GLY A 1 186 ? -8.377 -8.100 48.990 1.00 64.81 186 GLY A N 1
ATOM 1405 C CA . GLY A 1 186 ? -8.908 -8.027 50.355 1.00 64.81 186 GLY A CA 1
ATOM 1406 C C . GLY A 1 186 ? -9.986 -9.074 50.669 1.00 64.81 186 GLY A C 1
ATOM 1407 O O . GLY A 1 186 ? -10.100 -9.519 51.809 1.00 64.81 186 GLY A O 1
ATOM 1408 N N . ALA A 1 187 ? -10.752 -9.522 49.670 1.00 60.72 187 ALA A N 1
ATOM 1409 C CA . ALA A 1 187 ? -11.905 -10.407 49.880 1.00 60.72 187 ALA A CA 1
ATOM 1410 C C . ALA A 1 187 ? -11.550 -11.905 50.002 1.00 60.72 187 ALA A C 1
ATOM 1412 O O . ALA A 1 187 ? -12.355 -12.688 50.503 1.00 60.72 187 ALA A O 1
ATOM 1413 N N . LEU A 1 188 ? -10.351 -12.325 49.580 1.00 58.50 188 LEU A N 1
ATOM 1414 C CA . LEU A 1 188 ? -9.907 -13.730 49.631 1.00 58.50 188 LEU A CA 1
ATOM 1415 C C . LEU A 1 188 ? -9.114 -14.092 50.903 1.00 58.50 188 LEU A C 1
ATOM 1417 O O . LEU A 1 188 ? -8.746 -15.251 51.086 1.00 58.50 188 LEU A O 1
ATOM 1421 N N . GLY A 1 189 ? -8.882 -13.134 51.808 1.00 57.31 189 GLY A N 1
ATOM 1422 C CA . GLY A 1 189 ? -8.093 -13.330 53.031 1.00 57.31 189 GLY A CA 1
ATOM 1423 C C . GLY A 1 189 ? -8.799 -14.043 54.196 1.00 57.31 189 GLY A C 1
ATOM 1424 O O . GLY A 1 189 ? -8.146 -14.333 55.194 1.00 57.31 189 GLY A O 1
ATOM 1425 N N . SER A 1 190 ? -10.103 -14.343 54.114 1.00 59.75 190 SER A N 1
ATOM 1426 C CA . SER A 1 190 ? -10.872 -14.889 55.252 1.00 59.75 190 SER A CA 1
ATOM 1427 C C . SER A 1 190 ? -11.483 -16.278 55.035 1.00 59.75 190 SER A C 1
ATOM 1429 O O . SER A 1 190 ? -12.098 -16.824 55.957 1.00 59.75 190 SER A O 1
ATOM 1431 N N . SER A 1 191 ? -11.283 -16.919 53.875 1.00 55.59 191 SER A N 1
ATOM 1432 C CA . SER A 1 191 ? -11.725 -18.308 53.712 1.00 55.59 191 SER A CA 1
ATOM 1433 C C . SER A 1 191 ? -10.772 -19.238 54.466 1.00 55.59 191 SER A C 1
ATOM 1435 O O . SER A 1 191 ? -9.707 -19.604 53.964 1.00 55.59 191 SER A O 1
ATOM 1437 N N . LYS A 1 192 ? -11.157 -19.614 55.693 1.00 64.31 192 LYS A N 1
ATOM 1438 C CA . LYS A 1 192 ? -10.504 -20.677 56.468 1.00 64.31 192 LYS A CA 1
ATOM 1439 C C . LYS A 1 192 ? -10.232 -21.879 55.551 1.00 64.31 192 LYS A C 1
ATOM 1441 O O . LYS A 1 192 ? -11.143 -22.289 54.827 1.00 64.31 192 LYS A O 1
ATOM 1446 N N . PRO A 1 193 ? -9.023 -22.465 55.579 1.00 59.78 193 PRO A N 1
ATOM 1447 C CA . PRO A 1 193 ? -8.694 -23.627 54.767 1.00 59.78 193 PRO A CA 1
ATOM 1448 C C . PRO A 1 193 ? -9.594 -24.790 55.187 1.00 59.78 193 PRO A C 1
ATOM 1450 O O . PRO A 1 193 ? -9.354 -25.466 56.186 1.00 59.78 193 PRO A O 1
ATOM 1453 N N . HIS A 1 194 ? -10.674 -25.016 54.444 1.00 61.28 194 HIS A N 1
ATOM 1454 C CA . HIS A 1 194 ? -11.507 -26.186 54.648 1.00 61.28 194 HIS A CA 1
ATOM 1455 C C . HIS A 1 194 ? -10.774 -27.372 54.022 1.00 61.28 194 HIS A C 1
ATOM 1457 O O . HIS A 1 194 ? -10.636 -27.458 52.800 1.00 61.28 194 HIS A O 1
ATOM 1463 N N . GLY A 1 195 ? -10.228 -28.237 54.881 1.00 63.03 195 GLY A N 1
ATOM 1464 C CA . GLY A 1 195 ? -9.402 -29.388 54.529 1.00 63.03 195 GLY A CA 1
ATOM 1465 C C . GLY A 1 195 ? -10.120 -30.376 53.614 1.00 63.03 195 GLY A C 1
ATOM 1466 O O . GLY A 1 195 ? -10.651 -31.389 54.060 1.00 63.03 195 GLY A O 1
ATOM 1467 N N . LYS A 1 196 ? -10.112 -30.117 52.307 1.00 60.75 196 LYS A N 1
ATOM 1468 C CA . LYS A 1 196 ? -10.507 -31.100 51.302 1.00 60.75 196 LYS A CA 1
ATOM 1469 C C . LYS A 1 196 ? -9.307 -31.986 50.991 1.00 60.75 196 LYS A C 1
ATOM 1471 O O . LYS A 1 196 ? -8.311 -31.552 50.415 1.00 60.75 196 LYS A O 1
ATOM 1476 N N . LYS A 1 197 ? -9.432 -33.245 51.416 1.00 61.12 197 LYS A N 1
ATOM 1477 C CA . LYS A 1 197 ? -8.556 -34.382 51.108 1.00 61.12 197 LYS A CA 1
ATOM 1478 C C . LYS A 1 197 ? -8.010 -34.296 49.677 1.00 61.12 197 LYS A C 1
ATOM 1480 O O . LYS A 1 197 ? -8.756 -34.403 48.705 1.00 61.12 197 LYS A O 1
ATOM 1485 N N . ARG A 1 198 ? -6.686 -34.149 49.565 1.00 48.78 198 ARG A N 1
ATOM 1486 C CA . ARG A 1 198 ? -5.926 -34.253 48.313 1.00 48.78 198 ARG A CA 1
ATOM 1487 C C . ARG A 1 198 ? -6.121 -35.650 47.715 1.00 48.78 198 ARG A C 1
ATOM 1489 O O . ARG A 1 198 ? -5.470 -36.601 48.141 1.00 48.78 198 ARG A O 1
ATOM 1496 N N . ARG A 1 199 ? -6.964 -35.777 46.688 1.00 61.09 199 ARG A N 1
ATOM 1497 C CA . ARG A 1 199 ? -6.829 -36.872 45.720 1.00 61.09 199 ARG A CA 1
ATOM 1498 C C . ARG A 1 199 ? -5.643 -36.537 44.821 1.00 61.09 199 ARG A C 1
ATOM 1500 O O . ARG A 1 199 ? -5.708 -35.622 44.007 1.00 61.09 199 ARG A O 1
ATOM 1507 N N . ARG A 1 200 ? -4.540 -37.260 45.021 1.00 51.38 200 ARG A N 1
ATOM 1508 C CA . ARG A 1 200 ? -3.407 -37.322 44.093 1.00 51.38 200 ARG A CA 1
ATOM 1509 C C . ARG A 1 200 ? -3.917 -37.884 42.762 1.00 51.38 200 ARG A C 1
ATOM 1511 O O . ARG A 1 200 ? -4.185 -39.074 42.676 1.00 51.38 200 ARG A O 1
ATOM 1518 N N . MET A 1 201 ? -4.056 -37.037 41.751 1.00 45.97 201 MET A N 1
ATOM 1519 C CA . MET A 1 201 ? -4.101 -37.469 40.355 1.00 45.97 201 MET A CA 1
ATOM 1520 C C . MET A 1 201 ? -2.745 -37.122 39.750 1.00 45.97 201 MET A C 1
ATOM 1522 O O . MET A 1 201 ? -2.380 -35.952 39.641 1.00 45.97 201 MET A O 1
ATOM 1526 N N . SER A 1 202 ? -1.971 -38.157 39.444 1.00 56.38 202 SER A N 1
ATOM 1527 C CA . SER A 1 202 ? -0.740 -38.070 38.672 1.00 56.38 202 SER A CA 1
ATOM 1528 C C . SER A 1 202 ? -1.075 -37.667 37.237 1.00 56.38 202 SER A C 1
ATOM 1530 O O . SER A 1 202 ? -1.773 -38.406 36.549 1.00 56.38 202 SER A O 1
ATOM 1532 N N . MET A 1 203 ? -0.547 -36.538 36.771 1.00 42.75 203 MET A N 1
ATOM 1533 C CA . MET A 1 203 ? -0.482 -36.229 35.343 1.00 42.75 203 MET A CA 1
ATOM 1534 C C . MET A 1 203 ? 0.980 -36.220 34.929 1.00 42.75 203 MET A C 1
ATOM 1536 O O . MET A 1 203 ? 1.698 -35.228 35.045 1.00 42.75 203 MET A O 1
ATOM 1540 N N . ALA A 1 204 ? 1.414 -37.397 34.492 1.00 48.84 204 ALA A N 1
ATOM 1541 C CA . ALA A 1 204 ? 2.571 -37.540 33.642 1.00 48.84 204 ALA A CA 1
ATOM 1542 C C . ALA A 1 204 ? 2.288 -36.864 32.292 1.00 48.84 204 ALA A C 1
ATOM 1544 O O . ALA A 1 204 ? 1.253 -37.109 31.685 1.00 48.84 204 ALA A O 1
ATOM 1545 N N . ARG A 1 205 ? 3.276 -36.082 31.846 1.00 51.09 205 ARG A N 1
ATOM 1546 C CA . ARG A 1 205 ? 3.685 -35.872 30.449 1.00 51.09 205 ARG A CA 1
ATOM 1547 C C . ARG A 1 205 ? 2.617 -35.368 29.472 1.00 51.09 205 ARG A C 1
ATOM 1549 O O . ARG A 1 205 ? 1.782 -36.126 29.011 1.00 51.09 205 ARG A O 1
ATOM 1556 N N . LEU A 1 206 ? 2.822 -34.140 29.000 1.00 44.53 206 LEU A N 1
ATOM 1557 C CA . LEU A 1 206 ? 2.853 -33.828 27.565 1.00 44.53 206 LEU A CA 1
ATOM 1558 C C . LEU A 1 206 ? 3.597 -32.499 27.380 1.00 44.53 206 LEU A C 1
ATOM 1560 O O . LEU A 1 206 ? 3.030 -31.411 27.412 1.00 44.53 206 LEU A O 1
ATOM 1564 N N . ALA A 1 207 ? 4.918 -32.629 27.270 1.00 44.47 207 ALA A N 1
ATOM 1565 C CA . ALA A 1 207 ? 5.792 -31.618 26.703 1.00 44.47 207 ALA A CA 1
ATOM 1566 C C . ALA A 1 207 ? 5.809 -31.808 25.180 1.00 44.47 207 ALA A C 1
ATOM 1568 O O . ALA A 1 207 ? 5.949 -32.929 24.697 1.00 44.47 207 ALA A O 1
ATOM 1569 N N . GLY A 1 208 ? 5.661 -30.707 24.454 1.00 36.16 208 GLY A N 1
ATOM 1570 C CA . GLY A 1 208 ? 5.654 -30.628 22.994 1.00 36.16 208 GLY A CA 1
ATOM 1571 C C . GLY A 1 208 ? 4.770 -29.441 22.618 1.00 36.16 208 GLY A C 1
ATOM 1572 O O . GLY A 1 208 ? 3.556 -29.538 22.667 1.00 36.16 208 GLY A O 1
ATOM 1573 N N . GLY A 1 209 ? 5.277 -28.232 22.407 1.00 46.44 209 GLY A N 1
ATOM 1574 C CA . GLY A 1 209 ? 6.460 -27.899 21.627 1.00 46.44 209 GLY A CA 1
ATOM 1575 C C . GLY A 1 209 ? 5.978 -27.320 20.304 1.00 46.44 209 GLY A C 1
ATOM 1576 O O . GLY A 1 209 ? 6.038 -28.008 19.299 1.00 46.44 209 GLY A O 1
ATOM 1577 N N . ILE A 1 210 ? 5.467 -26.082 20.309 1.00 42.09 210 ILE A N 1
ATOM 1578 C CA . ILE A 1 210 ? 5.309 -25.272 19.093 1.00 42.09 210 ILE A CA 1
ATOM 1579 C C . ILE A 1 210 ? 5.717 -23.835 19.414 1.00 42.09 210 ILE A C 1
ATOM 1581 O O . ILE A 1 210 ? 5.304 -23.242 20.412 1.00 42.09 210 ILE A O 1
ATOM 1585 N N . GLY A 1 211 ? 6.614 -23.351 18.563 1.00 37.59 211 GLY A N 1
ATOM 1586 C CA . GLY A 1 211 ? 7.426 -22.167 18.721 1.00 37.59 211 GLY A CA 1
ATOM 1587 C C . GLY A 1 211 ? 6.664 -20.851 18.793 1.00 37.59 211 GLY A C 1
ATOM 1588 O O . GLY A 1 211 ? 5.701 -20.571 18.085 1.00 37.59 211 GLY A O 1
ATOM 1589 N N . SER A 1 212 ? 7.224 -20.025 19.660 1.00 49.12 212 SER A N 1
ATOM 1590 C CA . SER A 1 212 ? 7.073 -18.591 19.782 1.00 49.12 212 SER A CA 1
ATOM 1591 C C . SER A 1 212 ? 7.601 -17.859 18.543 1.00 49.12 212 SER A C 1
ATOM 1593 O O . SER A 1 212 ? 8.805 -17.670 18.459 1.00 49.12 212 SER A O 1
ATOM 1595 N N . VAL A 1 213 ? 6.727 -17.357 17.662 1.00 46.78 213 VAL A N 1
ATOM 1596 C CA . VAL A 1 213 ? 6.961 -16.123 16.875 1.00 46.78 213 VAL A CA 1
ATOM 1597 C C . VAL A 1 213 ? 5.611 -15.463 16.566 1.00 46.78 213 VAL A C 1
ATOM 1599 O O . VAL A 1 213 ? 5.058 -15.619 15.488 1.00 46.78 213 VAL A O 1
ATOM 1602 N N . MET A 1 214 ? 5.048 -14.751 17.542 1.00 40.34 214 MET A N 1
ATOM 1603 C CA . MET A 1 214 ? 4.109 -13.636 17.334 1.00 40.34 214 MET A CA 1
ATOM 1604 C C . MET A 1 214 ? 3.894 -12.949 18.686 1.00 40.34 214 MET A C 1
ATOM 1606 O O . MET A 1 214 ? 2.935 -13.196 19.413 1.00 40.34 214 MET A O 1
ATOM 1610 N N . ARG A 1 215 ? 4.849 -12.104 19.076 1.00 44.34 215 ARG A N 1
ATOM 1611 C CA . ARG A 1 215 ? 4.649 -11.122 20.144 1.00 44.34 215 ARG A CA 1
ATOM 1612 C C . ARG A 1 215 ? 5.221 -9.795 19.682 1.00 44.34 215 ARG A C 1
ATOM 1614 O O . ARG A 1 215 ? 6.429 -9.607 19.755 1.00 44.34 215 ARG A O 1
ATOM 1621 N N . ARG A 1 216 ? 4.325 -8.910 19.241 1.00 44.44 216 ARG A N 1
ATOM 1622 C CA . ARG A 1 216 ? 4.215 -7.485 19.617 1.00 44.44 216 ARG A CA 1
ATOM 1623 C C . ARG A 1 216 ? 3.480 -6.706 18.524 1.00 44.44 216 ARG A C 1
ATOM 1625 O O . ARG A 1 216 ? 4.080 -5.939 17.793 1.00 44.44 216 ARG A O 1
ATOM 1632 N N . VAL A 1 217 ? 2.159 -6.859 18.501 1.00 38.38 217 VAL A N 1
ATOM 1633 C CA . VAL A 1 217 ? 1.238 -5.723 18.365 1.00 38.38 217 VAL A CA 1
ATOM 1634 C C . VAL A 1 217 ? 0.087 -6.023 19.329 1.00 38.38 217 VAL A C 1
ATOM 1636 O O . VAL A 1 217 ? -0.885 -6.681 18.979 1.00 38.38 217 VAL A O 1
ATOM 1639 N N . SER A 1 218 ? 0.257 -5.662 20.604 1.00 33.22 218 SER A N 1
ATOM 1640 C CA . SER A 1 218 ? -0.841 -5.706 21.576 1.00 33.22 218 SER A CA 1
ATOM 1641 C C . SER A 1 218 ? -1.693 -4.460 21.380 1.00 33.22 218 SER A C 1
ATOM 1643 O O . SER A 1 218 ? -1.437 -3.431 21.996 1.00 33.22 218 SER A O 1
ATOM 1645 N N . THR A 1 219 ? -2.715 -4.557 20.543 1.00 42.25 219 THR A N 1
ATOM 1646 C CA . THR A 1 219 ? -3.911 -3.723 20.679 1.00 42.25 219 THR A CA 1
ATOM 1647 C C . THR A 1 219 ? -5.001 -4.585 21.313 1.00 42.25 219 THR A C 1
ATOM 1649 O O . THR A 1 219 ? -5.324 -5.637 20.755 1.00 42.25 219 THR A O 1
ATOM 1652 N N . PRO A 1 220 ? -5.578 -4.213 22.468 1.00 44.84 220 PRO A N 1
ATOM 1653 C CA . PRO A 1 220 ? -6.753 -4.896 22.977 1.00 44.84 220 PRO A CA 1
ATOM 1654 C C . PRO A 1 220 ? -7.960 -4.371 22.194 1.00 44.84 220 PRO A C 1
ATOM 1656 O O . PRO A 1 220 ? -8.412 -3.258 22.442 1.00 44.84 220 PRO A O 1
ATOM 1659 N N . PHE A 1 221 ? -8.478 -5.140 21.235 1.00 43.19 221 PHE A N 1
ATOM 1660 C CA . PHE A 1 221 ? -9.753 -4.803 20.601 1.00 43.19 221 PHE A CA 1
ATOM 1661 C C . PHE A 1 221 ? -10.711 -5.999 20.607 1.00 43.19 221 PHE A C 1
ATOM 1663 O O . PHE A 1 221 ? -10.509 -7.012 19.946 1.00 43.19 221 PHE A O 1
ATOM 1670 N N . VAL A 1 222 ? -11.682 -5.863 21.513 1.00 40.03 222 VAL A N 1
ATOM 1671 C CA . VAL A 1 222 ? -13.072 -6.337 21.533 1.00 40.03 222 VAL A CA 1
ATOM 1672 C C . VAL A 1 222 ? -13.406 -7.597 20.722 1.00 40.03 222 VAL A C 1
ATOM 1674 O O . VAL A 1 222 ? -13.635 -7.565 19.522 1.00 40.03 222 VAL A O 1
ATOM 1677 N N . LYS A 1 223 ? -13.598 -8.707 21.443 1.00 46.47 223 LYS A N 1
ATOM 1678 C CA . LYS A 1 223 ? -14.354 -9.876 20.979 1.00 46.47 223 LYS A CA 1
ATOM 1679 C C . LYS A 1 223 ? -15.837 -9.650 21.297 1.00 46.47 223 LYS A C 1
ATOM 1681 O O . LYS A 1 223 ? -16.300 -10.073 22.353 1.00 46.47 223 LYS A O 1
ATOM 1686 N N . ALA A 1 224 ? -16.573 -8.970 20.419 1.00 38.12 224 ALA A N 1
ATOM 1687 C CA . ALA A 1 224 ? -18.029 -8.865 20.518 1.00 38.12 224 ALA A CA 1
ATOM 1688 C C . ALA A 1 224 ? -18.677 -9.904 19.596 1.00 38.12 224 ALA A C 1
ATOM 1690 O O . ALA A 1 224 ? -18.659 -9.791 18.377 1.00 38.12 224 ALA A O 1
ATOM 1691 N N . ARG A 1 225 ? -19.244 -10.950 20.201 1.00 39.22 225 ARG A N 1
ATOM 1692 C CA . ARG A 1 225 ? -20.141 -11.902 19.542 1.00 39.22 225 ARG A CA 1
ATOM 1693 C C . ARG A 1 225 ? -21.559 -11.554 20.001 1.00 39.22 225 ARG A C 1
ATOM 1695 O O . ARG A 1 225 ? -21.820 -11.728 21.191 1.00 39.22 225 ARG A O 1
ATOM 1702 N N . PRO A 1 226 ? -22.493 -11.145 19.133 1.00 48.94 226 PRO A N 1
ATOM 1703 C CA . PRO A 1 226 ? -23.900 -11.298 19.438 1.00 48.94 226 PRO A CA 1
ATOM 1704 C C . PRO A 1 226 ? -24.359 -12.672 18.941 1.00 48.94 226 PRO A C 1
ATOM 1706 O O . PRO A 1 226 ? -24.335 -12.976 17.752 1.00 48.94 226 PRO A O 1
ATOM 1709 N N . LYS A 1 227 ? -24.757 -13.523 19.890 1.00 48.38 227 LYS A N 1
ATOM 1710 C CA . LYS A 1 227 ? -25.754 -14.564 19.641 1.00 48.38 227 LYS A CA 1
ATOM 1711 C C . LYS A 1 227 ? -27.109 -13.852 19.553 1.00 48.38 227 LYS A C 1
ATOM 1713 O O . LYS A 1 227 ? -27.517 -13.255 20.541 1.00 48.38 227 LYS A O 1
ATOM 1718 N N . GLY A 1 228 ? -27.783 -13.940 18.414 1.00 42.03 228 GLY A N 1
ATOM 1719 C CA . GLY A 1 228 ? -29.223 -13.700 18.281 1.00 42.03 228 GLY A CA 1
ATOM 1720 C C . GLY A 1 228 ? -29.766 -14.795 17.368 1.00 42.03 228 GLY A C 1
ATOM 1721 O O . GLY A 1 228 ? -29.314 -14.905 16.236 1.00 42.03 228 GLY A O 1
ATOM 1722 N N . THR A 1 229 ? -30.342 -15.846 17.951 1.00 42.47 229 THR A N 1
ATOM 1723 C CA . THR A 1 229 ? -31.794 -16.087 18.070 1.00 42.47 229 THR A CA 1
ATOM 1724 C C . THR A 1 229 ? -32.465 -16.333 16.727 1.00 42.47 229 THR A C 1
ATOM 1726 O O . THR A 1 229 ? -32.734 -15.419 15.955 1.00 42.47 229 THR A O 1
ATOM 1729 N N . GLU A 1 230 ? -32.718 -17.621 16.517 1.00 41.50 230 GLU A N 1
ATOM 1730 C CA . GLU A 1 230 ? -33.646 -18.204 15.563 1.00 41.50 230 GLU A CA 1
ATOM 1731 C C . GLU A 1 230 ? -35.031 -17.555 15.682 1.00 41.50 230 GLU A C 1
ATOM 1733 O O . GLU A 1 230 ? -35.528 -17.302 16.780 1.00 41.50 230 GLU A O 1
ATOM 1738 N N . GLY A 1 231 ? -35.651 -17.316 14.533 1.00 38.62 231 GLY A N 1
ATOM 1739 C CA . GLY A 1 231 ? -37.034 -16.884 14.399 1.00 38.62 231 GLY A CA 1
ATOM 1740 C C . GLY A 1 231 ? -37.466 -17.147 12.966 1.00 38.62 231 GLY A C 1
ATOM 1741 O O . GLY A 1 231 ? -37.253 -16.314 12.090 1.00 38.62 231 GLY A O 1
ATOM 1742 N N . GLY A 1 232 ? -37.980 -18.351 12.719 1.00 40.16 232 GLY A N 1
ATOM 1743 C CA . GLY A 1 232 ? -38.651 -18.684 11.469 1.00 40.16 232 GLY A CA 1
ATOM 1744 C C . GLY A 1 232 ? -40.022 -18.020 11.389 1.00 40.16 232 GLY A C 1
ATOM 1745 O O . GLY A 1 232 ? -40.630 -17.766 12.424 1.00 40.16 232 GLY A O 1
ATOM 1746 N N . LEU A 1 233 ? -40.482 -17.767 10.161 1.00 39.69 233 LEU A N 1
ATOM 1747 C CA . LEU A 1 233 ? -41.886 -17.779 9.736 1.00 39.69 233 LEU A CA 1
ATOM 1748 C C . LEU A 1 233 ? -41.947 -17.650 8.199 1.00 39.69 233 LEU A C 1
ATOM 1750 O O . LEU A 1 233 ? -41.613 -16.609 7.649 1.00 39.69 233 LEU A O 1
ATOM 1754 N N . GLU A 1 234 ? -42.343 -18.768 7.581 1.00 43.16 234 GLU A N 1
ATOM 1755 C CA . GLU A 1 234 ? -43.231 -18.965 6.417 1.00 43.16 234 GLU A CA 1
ATOM 1756 C C . GLU A 1 234 ? -42.966 -18.321 5.026 1.00 43.16 234 GLU A C 1
ATOM 1758 O O . GLU A 1 234 ? -42.530 -17.175 4.911 1.00 43.16 234 GLU A O 1
ATOM 1763 N N . PRO A 1 235 ? -43.291 -19.053 3.933 1.00 52.88 235 PRO A N 1
ATOM 1764 C CA . PRO A 1 235 ? -43.141 -18.610 2.550 1.00 52.88 235 PRO A CA 1
ATOM 1765 C C . PRO A 1 235 ? -44.426 -17.965 1.998 1.00 52.88 235 PRO A C 1
ATOM 1767 O O . PRO A 1 235 ? -45.521 -18.496 2.162 1.00 52.88 235 PRO A O 1
ATOM 1770 N N . HIS A 1 236 ? -44.293 -16.882 1.228 1.00 45.72 236 HIS A N 1
ATOM 1771 C CA . HIS A 1 236 ? -45.362 -16.422 0.339 1.00 45.72 236 HIS A CA 1
ATOM 1772 C C . HIS A 1 236 ? -45.086 -16.861 -1.099 1.00 45.72 236 HIS A C 1
ATOM 1774 O O . HIS A 1 236 ? -44.165 -16.385 -1.762 1.00 45.72 236 HIS A O 1
ATOM 1780 N N . ALA A 1 237 ? -45.921 -17.791 -1.554 1.00 41.56 237 ALA A N 1
ATOM 1781 C CA . ALA A 1 237 ? -46.150 -18.111 -2.950 1.00 41.56 237 ALA A CA 1
ATOM 1782 C C . ALA A 1 237 ? -47.188 -17.152 -3.560 1.00 41.56 237 ALA A C 1
ATOM 1784 O O . ALA A 1 237 ? -48.108 -16.713 -2.870 1.00 41.56 237 ALA A O 1
ATOM 1785 N N . GLY A 1 238 ? -47.085 -16.939 -4.875 1.00 36.91 238 GLY A N 1
ATOM 1786 C CA . GLY A 1 238 ? -48.213 -16.566 -5.733 1.00 36.91 238 GLY A CA 1
ATOM 1787 C C . GLY A 1 238 ? -48.143 -15.164 -6.335 1.00 36.91 238 GLY A C 1
ATOM 1788 O O . GLY A 1 238 ? -48.225 -14.170 -5.621 1.00 36.91 238 GLY A O 1
ATOM 1789 N N . GLY A 1 239 ? -48.067 -15.096 -7.667 1.00 40.16 239 GLY A N 1
ATOM 1790 C CA . GLY A 1 239 ? -48.272 -13.850 -8.400 1.00 40.16 239 GLY A CA 1
ATOM 1791 C C . GLY A 1 239 ? -47.843 -13.881 -9.863 1.00 40.16 239 GLY A C 1
ATOM 1792 O O . GLY A 1 239 ? -47.017 -13.067 -10.260 1.00 40.16 239 GLY A O 1
ATOM 1793 N N . ASP A 1 240 ? -48.394 -14.806 -10.652 1.00 42.19 240 ASP A N 1
ATOM 1794 C CA . ASP A 1 240 ? -48.413 -14.703 -12.114 1.00 42.19 240 ASP A CA 1
ATOM 1795 C C . ASP A 1 240 ? -49.200 -13.461 -12.554 1.00 42.19 240 ASP A C 1
ATOM 1797 O O . ASP A 1 240 ? -50.332 -13.253 -12.116 1.00 42.19 240 ASP A O 1
ATOM 1801 N N . SER A 1 241 ? -48.663 -12.693 -13.505 1.00 53.50 241 SER A N 1
ATOM 1802 C CA . SER A 1 241 ? -49.498 -11.937 -14.442 1.00 53.50 241 SER A CA 1
ATOM 1803 C C . SER A 1 241 ? -48.753 -11.603 -15.732 1.00 53.50 241 SER A C 1
ATOM 1805 O O . SER A 1 241 ? -47.737 -10.908 -15.740 1.00 53.50 241 SER A O 1
AT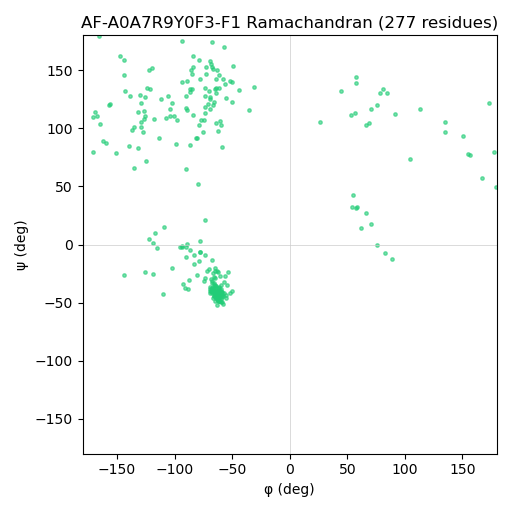OM 1807 N N . HIS A 1 242 ? -49.329 -12.111 -16.819 1.00 39.84 242 HIS A N 1
ATOM 1808 C CA . HIS A 1 242 ? -49.092 -11.796 -18.219 1.00 39.84 242 HIS A CA 1
ATOM 1809 C C . HIS A 1 242 ? -49.110 -10.296 -18.549 1.00 39.84 242 HIS A C 1
ATOM 1811 O O . HIS A 1 242 ? -49.865 -9.526 -17.963 1.00 39.84 242 HIS A O 1
ATOM 1817 N N . GLY A 1 243 ? -48.393 -9.922 -19.613 1.00 41.34 243 GLY A N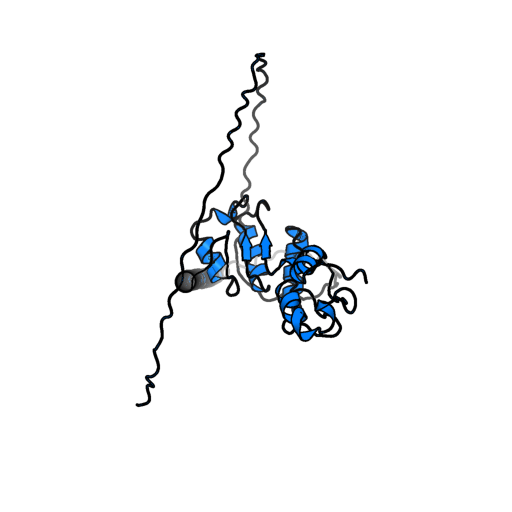 1
ATOM 1818 C CA . GLY A 1 243 ? -48.577 -8.632 -20.274 1.00 41.34 243 GLY A CA 1
ATOM 1819 C C . GLY A 1 243 ? -47.602 -8.394 -21.422 1.00 41.34 243 GLY A C 1
ATOM 1820 O O . GLY A 1 243 ? -46.615 -7.690 -21.259 1.00 41.34 243 GLY A O 1
ATOM 1821 N N . ALA A 1 244 ? -47.880 -8.986 -22.583 1.00 44.25 244 ALA A N 1
ATOM 1822 C CA . ALA A 1 244 ? -47.267 -8.607 -23.853 1.00 44.25 244 ALA A CA 1
ATOM 1823 C C . ALA A 1 244 ? -47.640 -7.162 -24.239 1.00 44.25 244 ALA A C 1
ATOM 1825 O O . ALA A 1 244 ? -48.755 -6.739 -23.926 1.00 44.25 244 ALA A O 1
ATOM 1826 N N . LYS A 1 245 ? -46.757 -6.461 -24.970 1.00 43.41 245 LYS A N 1
ATOM 1827 C CA . LYS A 1 245 ? -47.069 -5.684 -26.193 1.00 43.41 245 LYS A CA 1
ATOM 1828 C C . LYS A 1 245 ? -45.865 -4.870 -26.688 1.00 43.41 245 LYS A C 1
ATOM 1830 O O . LYS A 1 245 ? -45.318 -4.052 -25.962 1.00 43.41 245 LYS A O 1
ATOM 1835 N N . ASP A 1 246 ? -45.498 -5.156 -27.934 1.00 40.50 246 ASP A N 1
ATOM 1836 C CA . ASP A 1 246 ? -45.302 -4.227 -29.052 1.00 40.50 246 ASP A CA 1
ATOM 1837 C C . ASP A 1 246 ? -44.533 -2.910 -28.856 1.00 40.50 246 ASP A C 1
ATOM 1839 O O . ASP A 1 246 ? -44.916 -2.041 -28.081 1.00 40.50 246 ASP A O 1
ATOM 1843 N N . GLY A 1 247 ? -43.603 -2.663 -29.787 1.00 38.75 247 GLY A N 1
ATOM 1844 C CA . GLY A 1 247 ? -43.703 -1.417 -30.551 1.00 38.75 247 GLY A CA 1
ATOM 1845 C C . GLY A 1 247 ? -42.431 -0.594 -30.748 1.00 38.75 247 GLY A C 1
ATOM 1846 O O . GLY A 1 247 ? -42.142 0.305 -29.974 1.00 38.75 247 GLY A O 1
ATOM 1847 N N . ALA A 1 248 ? -41.825 -0.812 -31.916 1.00 40.50 248 ALA A N 1
ATOM 1848 C CA . ALA A 1 248 ? -41.210 0.179 -32.808 1.00 40.50 248 ALA A CA 1
ATOM 1849 C C . ALA A 1 248 ? -39.808 0.775 -32.504 1.00 40.50 248 ALA A C 1
ATOM 1851 O O . ALA A 1 248 ? -39.553 1.334 -31.438 1.00 40.50 248 ALA A O 1
ATOM 1852 N N . PRO A 1 249 ? -38.912 0.763 -33.518 1.00 55.66 249 PRO A N 1
ATOM 1853 C CA . PRO A 1 249 ? -37.667 1.515 -33.535 1.00 55.66 249 PRO A CA 1
ATOM 1854 C C . PRO A 1 249 ? -37.887 2.915 -34.129 1.00 55.66 249 PRO A C 1
ATOM 1856 O O . PRO A 1 249 ? -38.552 3.066 -35.153 1.00 55.66 249 PRO A O 1
ATOM 1859 N N . HIS A 1 250 ? -37.245 3.936 -33.560 1.00 46.28 250 HIS A N 1
ATOM 1860 C CA . HIS A 1 250 ? -37.063 5.212 -34.247 1.00 46.28 250 HIS A CA 1
ATOM 1861 C C . HIS A 1 250 ? -35.584 5.514 -34.447 1.00 46.28 250 HIS A C 1
ATOM 1863 O O . HIS A 1 250 ? -34.837 5.856 -33.535 1.00 46.28 250 HIS A O 1
ATOM 1869 N N . SER A 1 251 ? -35.196 5.389 -35.709 1.00 45.41 251 SER A N 1
ATOM 1870 C CA . SER A 1 251 ? -34.045 6.018 -36.329 1.00 45.41 251 SER A CA 1
ATOM 1871 C C . SER A 1 251 ? -34.118 7.538 -36.161 1.00 45.41 251 SER A C 1
ATOM 1873 O O . SER A 1 251 ? -35.157 8.134 -36.447 1.00 45.41 251 SER A O 1
ATOM 1875 N N . ARG A 1 252 ? -32.994 8.193 -35.850 1.00 40.25 252 ARG A N 1
ATOM 1876 C CA . ARG A 1 252 ? -32.684 9.480 -36.483 1.00 40.25 252 ARG A CA 1
ATOM 1877 C C . ARG A 1 252 ? -31.190 9.779 -36.477 1.00 40.25 252 ARG A C 1
ATOM 1879 O O . ARG A 1 252 ? -30.548 9.851 -35.437 1.00 40.25 252 ARG A O 1
ATOM 1886 N N . ALA A 1 253 ? -30.681 9.944 -37.690 1.00 42.66 253 ALA A N 1
ATOM 1887 C CA . ALA A 1 253 ? -29.382 10.494 -38.019 1.00 42.66 253 ALA A CA 1
ATOM 1888 C C . ALA A 1 253 ? -29.443 12.030 -38.103 1.00 42.66 253 ALA A C 1
ATOM 1890 O O . ALA A 1 253 ? -30.454 12.592 -38.522 1.00 42.66 253 ALA A O 1
ATOM 1891 N N . SER A 1 254 ? -28.321 12.669 -37.778 1.00 42.59 254 SER A N 1
ATOM 1892 C CA . SER A 1 254 ? -27.869 14.005 -38.215 1.00 42.59 254 SER A CA 1
ATOM 1893 C C . SER A 1 254 ? -26.395 14.077 -37.787 1.00 42.59 254 SER A C 1
ATOM 1895 O O . SER A 1 254 ? -26.127 13.919 -36.602 1.00 42.59 254 SER A O 1
ATOM 1897 N N . VAL A 1 255 ? -25.353 14.069 -38.627 1.00 41.59 255 VAL A N 1
ATOM 1898 C CA . VAL A 1 255 ? -24.981 14.882 -39.805 1.00 41.59 255 VAL A CA 1
ATOM 1899 C C . VAL A 1 255 ? -24.993 16.389 -39.526 1.00 41.59 255 VAL A C 1
ATOM 1901 O O . VAL A 1 255 ? -26.049 16.986 -39.363 1.00 41.59 255 VAL A O 1
ATOM 1904 N N . GLY A 1 256 ? -23.786 16.966 -39.526 1.00 40.34 256 GLY A N 1
ATOM 1905 C CA . GLY A 1 256 ? -23.457 18.394 -39.422 1.00 40.34 256 GLY A CA 1
ATOM 1906 C C . GLY A 1 256 ? -22.036 18.536 -38.849 1.00 40.34 256 GLY A C 1
ATOM 1907 O O . GLY A 1 256 ? -21.867 18.506 -37.642 1.00 40.34 256 GLY A O 1
ATOM 1908 N N . ALA A 1 257 ? -20.952 18.336 -39.606 1.00 37.31 257 ALA A N 1
ATOM 1909 C CA . ALA A 1 257 ? -20.362 19.196 -40.642 1.00 37.31 257 ALA A CA 1
ATOM 1910 C C . ALA A 1 257 ? -19.727 20.512 -40.120 1.00 37.31 257 ALA A C 1
ATOM 1912 O O . ALA A 1 257 ? -20.427 21.476 -39.855 1.00 37.31 257 ALA A O 1
ATOM 1913 N N . ARG A 1 258 ? -18.380 20.498 -40.099 1.00 39.59 258 ARG A N 1
ATOM 1914 C CA . ARG A 1 258 ? -17.395 21.502 -40.583 1.00 39.59 258 ARG A CA 1
ATOM 1915 C C . ARG A 1 258 ? -17.386 22.963 -40.080 1.00 39.59 258 ARG A C 1
ATOM 1917 O O . ARG A 1 258 ? -18.377 23.672 -40.135 1.00 39.59 258 ARG A O 1
ATOM 1924 N N . GLY A 1 259 ? -16.149 23.437 -39.865 1.00 35.03 259 GLY A N 1
ATOM 1925 C CA . GLY A 1 259 ? -15.695 24.843 -39.883 1.00 35.03 259 GLY A CA 1
ATOM 1926 C C . GLY A 1 259 ? -14.787 25.110 -38.679 1.00 35.03 259 GLY A C 1
ATOM 1927 O O . GLY A 1 259 ? -15.262 24.994 -37.563 1.00 35.03 259 GLY A O 1
ATOM 1928 N N . GLY A 1 260 ? -13.458 25.237 -38.811 1.00 32.94 260 GLY A N 1
ATOM 1929 C CA . GLY A 1 260 ? -12.756 26.449 -39.284 1.00 32.94 260 GLY A CA 1
ATOM 1930 C C . GLY A 1 260 ? -12.639 27.432 -38.100 1.00 32.94 260 GLY A C 1
ATOM 1931 O O . GLY A 1 260 ? -13.617 27.617 -37.401 1.00 32.94 260 GLY A O 1
ATOM 1932 N N . ALA A 1 261 ? -11.546 28.097 -37.741 1.00 36.41 261 ALA A N 1
ATOM 1933 C CA . ALA A 1 261 ? -10.288 28.428 -38.384 1.00 36.41 261 ALA A CA 1
ATOM 1934 C C . ALA A 1 261 ? -9.294 28.912 -37.294 1.00 36.41 261 ALA A C 1
ATOM 1936 O O . ALA A 1 261 ? -9.614 28.963 -36.109 1.00 36.41 261 ALA A O 1
ATOM 1937 N N . ALA A 1 262 ? -8.085 29.247 -37.736 1.00 41.16 262 ALA A N 1
ATOM 1938 C CA . ALA A 1 262 ? -6.921 29.674 -36.969 1.00 41.16 262 ALA A CA 1
ATOM 1939 C C . ALA A 1 262 ? -7.026 31.054 -36.280 1.00 41.16 262 ALA A C 1
ATOM 1941 O O . ALA A 1 262 ? -7.681 31.957 -36.789 1.00 41.16 262 ALA A O 1
ATOM 1942 N N . SER A 1 263 ? -6.242 31.236 -35.210 1.00 43.00 263 SER A N 1
ATOM 1943 C CA . SER A 1 263 ? -5.609 32.505 -34.785 1.00 43.00 263 SER A CA 1
ATOM 1944 C C . SER A 1 263 ? -4.522 32.160 -33.751 1.00 43.00 263 SER A C 1
ATOM 1946 O O . SER A 1 263 ? -4.832 31.591 -32.710 1.00 43.00 263 SER A O 1
ATOM 1948 N N . ALA A 1 264 ? -3.238 32.180 -34.113 1.00 37.25 264 ALA A N 1
ATOM 1949 C CA . ALA A 1 264 ? -2.331 33.333 -34.044 1.00 37.25 264 ALA A CA 1
ATOM 1950 C C . ALA A 1 264 ? -1.951 33.726 -32.597 1.00 37.25 264 ALA A C 1
ATOM 1952 O O . ALA A 1 264 ? -2.800 34.102 -31.796 1.00 37.25 264 ALA A O 1
ATOM 1953 N N . SER A 1 265 ? -0.650 33.608 -32.309 1.00 45.22 265 SER A N 1
ATOM 1954 C CA . SER A 1 265 ? 0.061 33.993 -31.080 1.00 45.22 265 SER A CA 1
ATOM 1955 C C . SER A 1 265 ? -0.113 35.482 -30.718 1.00 45.22 265 SER A C 1
ATOM 1957 O O . S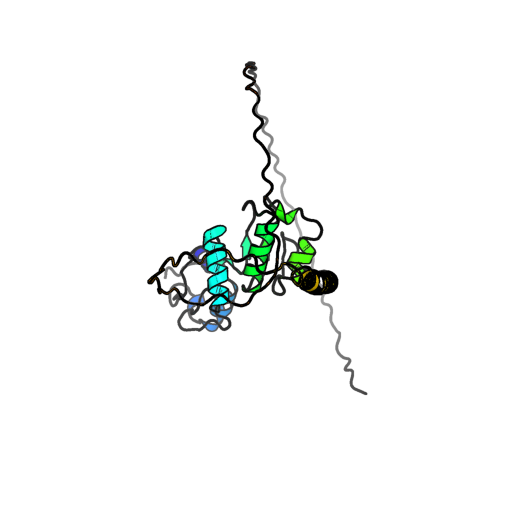ER A 1 265 ? -0.530 36.271 -31.566 1.00 45.22 265 SER A O 1
ATOM 1959 N N . PRO A 1 266 ? 0.313 35.907 -29.512 1.00 53.75 266 PRO A N 1
ATOM 1960 C CA . PRO A 1 266 ? 1.664 36.467 -29.470 1.00 53.75 266 PRO A CA 1
ATOM 1961 C C . PRO A 1 266 ? 2.484 36.163 -28.206 1.00 53.75 266 PRO A C 1
ATOM 1963 O O . PRO A 1 266 ? 1.987 35.843 -27.131 1.00 53.75 266 PRO A O 1
ATOM 1966 N N . LEU A 1 267 ? 3.785 36.299 -28.443 1.00 44.69 267 LEU A N 1
ATOM 1967 C CA . LEU A 1 267 ? 4.903 36.526 -27.536 1.00 44.69 267 LEU A CA 1
ATOM 1968 C C . LEU A 1 267 ? 4.541 37.341 -26.283 1.00 44.69 267 LEU A C 1
ATOM 1970 O O . LEU A 1 267 ? 3.923 38.398 -26.378 1.00 44.69 267 LEU A O 1
ATOM 1974 N N . GLY A 1 268 ? 5.023 36.872 -25.133 1.00 41.81 268 GLY A N 1
ATOM 1975 C CA . GLY A 1 268 ? 5.151 37.644 -23.903 1.00 41.81 268 GLY A CA 1
ATOM 1976 C C . GLY A 1 268 ? 6.570 37.483 -23.373 1.00 41.81 268 GLY A C 1
ATOM 1977 O O . GLY A 1 268 ? 6.916 36.438 -22.826 1.00 41.81 268 GLY A O 1
ATOM 1978 N N . GLU A 1 269 ? 7.388 38.499 -23.626 1.00 41.72 269 GLU A N 1
ATOM 1979 C CA . GLU A 1 269 ? 8.727 38.701 -23.082 1.00 41.72 269 GLU A CA 1
ATOM 1980 C C . GLU A 1 269 ? 8.692 39.015 -21.575 1.00 41.72 269 GLU A C 1
ATOM 1982 O O . GLU A 1 269 ? 7.722 39.576 -21.071 1.00 41.72 269 GLU A O 1
ATOM 1987 N N . GLY A 1 270 ? 9.822 38.765 -20.906 1.00 39.25 270 GLY A N 1
ATOM 1988 C CA . GLY A 1 270 ? 10.346 39.667 -19.875 1.00 39.25 270 GLY A CA 1
ATOM 1989 C C . GLY A 1 270 ? 9.907 39.410 -18.433 1.00 39.25 270 GLY A C 1
ATOM 1990 O O . GLY A 1 270 ? 8.771 39.661 -18.050 1.00 39.25 270 GLY A O 1
ATOM 1991 N N . GLY A 1 271 ? 10.856 39.000 -17.587 1.00 41.06 271 GLY A N 1
ATOM 1992 C CA . GLY A 1 271 ? 10.632 38.920 -16.143 1.00 41.06 271 GLY A CA 1
ATOM 1993 C C . GLY A 1 271 ? 11.824 38.405 -15.344 1.00 41.06 271 GLY A C 1
ATOM 1994 O O . GLY A 1 271 ? 11.681 37.477 -14.556 1.00 41.06 271 GLY A O 1
ATOM 1995 N N . GLU A 1 272 ? 13.003 38.975 -15.579 1.00 44.28 272 GLU A N 1
ATOM 1996 C CA . GLU A 1 272 ? 14.209 38.763 -14.779 1.00 44.28 272 GLU A CA 1
ATOM 1997 C C . GLU A 1 272 ? 14.131 39.455 -13.402 1.00 44.28 272 GLU A C 1
ATOM 1999 O O . GLU A 1 272 ? 13.642 40.575 -13.269 1.00 44.28 272 GLU A O 1
ATOM 2004 N N . THR A 1 273 ? 14.766 38.809 -12.418 1.00 47.72 273 THR A N 1
ATOM 2005 C CA . THR A 1 273 ? 15.314 39.341 -11.152 1.00 47.72 273 THR A CA 1
ATOM 2006 C C . THR A 1 273 ? 14.356 39.684 -10.001 1.00 47.72 273 THR A C 1
ATOM 2008 O O . THR A 1 273 ? 13.561 40.615 -10.054 1.00 47.72 273 THR A O 1
ATOM 2011 N N . ARG A 1 274 ? 14.569 39.005 -8.864 1.00 44.31 274 ARG A N 1
ATOM 2012 C CA . ARG A 1 274 ? 14.986 39.639 -7.596 1.00 44.31 274 ARG A CA 1
ATOM 2013 C C . ARG A 1 274 ? 15.406 38.570 -6.590 1.00 44.31 274 ARG A C 1
ATOM 2015 O O . ARG A 1 274 ? 14.597 37.763 -6.140 1.00 44.31 274 ARG A O 1
ATOM 2022 N N . GLY A 1 275 ? 16.696 38.586 -6.267 1.00 41.41 275 GLY A N 1
ATOM 2023 C CA . GLY A 1 275 ? 17.248 37.884 -5.121 1.00 41.41 275 GLY A CA 1
ATOM 2024 C C . GLY A 1 275 ? 16.745 38.488 -3.814 1.00 41.41 275 GLY A C 1
ATOM 2025 O O . GLY A 1 275 ? 16.451 39.680 -3.742 1.00 41.41 275 GLY A O 1
ATOM 2026 N N . TRP A 1 276 ? 16.672 37.645 -2.792 1.00 48.22 276 TRP A N 1
ATOM 2027 C CA . TRP A 1 276 ? 16.584 38.062 -1.402 1.00 48.22 276 TRP A CA 1
ATOM 2028 C C . TRP A 1 276 ? 17.717 37.359 -0.663 1.00 48.22 276 TRP A C 1
ATOM 2030 O O . TRP A 1 276 ? 17.742 36.135 -0.547 1.00 48.22 276 TRP A O 1
ATOM 2040 N N . ALA A 1 277 ? 18.684 38.167 -0.249 1.00 47.47 277 ALA A N 1
ATOM 2041 C CA . ALA A 1 277 ? 19.681 37.861 0.757 1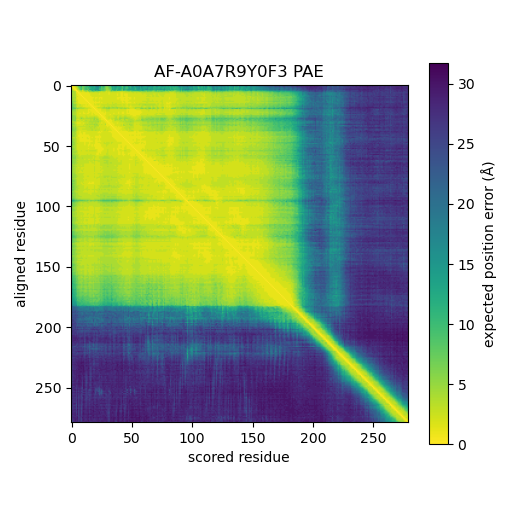.00 47.47 277 ALA A CA 1
ATOM 2042 C C . ALA A 1 277 ? 19.513 38.889 1.887 1.00 47.47 277 ALA A C 1
ATOM 2044 O O . ALA A 1 277 ? 19.142 40.028 1.596 1.00 47.47 277 ALA A O 1
ATOM 2045 N N . GLN A 1 278 ? 19.879 38.459 3.102 1.00 47.81 278 GLN A N 1
ATOM 2046 C CA . GLN A 1 278 ? 19.930 39.174 4.393 1.00 47.81 278 GLN A CA 1
ATOM 2047 C C . GLN A 1 278 ? 18.585 39.214 5.146 1.00 47.81 278 GLN A C 1
ATOM 2049 O O . GLN A 1 278 ? 17.549 39.478 4.543 1.00 47.81 278 GLN A O 1
ATOM 2054 N N . ASP A 1 279 ? 18.504 38.870 6.435 1.00 54.19 279 ASP A N 1
ATOM 2055 C CA . ASP A 1 279 ? 19.524 38.816 7.508 1.00 54.19 279 ASP A CA 1
ATOM 2056 C C . ASP A 1 279 ? 19.834 37.415 8.072 1.00 54.19 279 ASP A C 1
ATOM 2058 O O . ASP A 1 279 ? 18.923 36.552 8.100 1.00 54.19 279 ASP A O 1
#